Protein AF-A0A418UT72-F1 (afdb_monomer_lite)

Foldseek 3Di:
DDALVVVLLLLVLLLVLLQVCLQVLLVQCVLQHDSCLSVLSNQLSVQLSVVSVPDDDQWLLRSLQVSLVSSCVRRVDPLSPLQSQLSNQLSVLTPPPRDDDLQSSLVSNVSSLVSSCVPVVDDALQQALSLLSVQLSVLSCVLVVNDDDDDPPDDPDDDDDDDDDDDDDDDPPPDDDDDDDDDDDDDDDDDDPVVLVSVLVSLVSSLVSLVVSQVVSLQGFHPDDSSNVVRVSSRRGTRSSSVSSSSSSVSNSVSSVVVVVVVVPD

Radius of gyration: 20.06 Å; chains: 1; bounding box: 67×48×44 Å

pLDDT: mean 82.68, std 24.82, range [26.72, 98.88]

Sequence (266 aa):
MLTTDTLSEVLTSISAVMTSNRDYLVRLDQVGGDGDLGVSMDDGFAAVADYLGSREPKDLGQAFRQAARVLNEAAPSSLGTILSFGLMGMARSLRGVTEADLSRTTEALRAGTQTIMARAECAPGEKTLLDALLPAVQALEEAVGAVAPPRAAEDTEDTQRAGEPLLREEHPWALAETVPVEVGEGQPRTADPMTADLVTAALGRAARAAAAGSAATRQMRAVHGRAAYSADRSVGALDGGAEVGRLIFEGILAWRTARSGRTGQE

Secondary structure (DSSP, 8-state):
-B-HHHHHHHHHHHHHHHHHHHHHHHHHHTTTS-S-HHHHHHHHHHHHHHHHHT---SSHHHHHHHHHHHHHHH--SHHHHHHHHHHHHHHHHTTT-S-B-HHHHHHHHHHHHHHHHHHH---TTSSSTHHHHHHHHHHHHHHTT---PPPPP------------------TT-PPP---------------HHHHHHHHHHHHHHHHHHHHHHHHGGGSPP-SHHHHTTHHHHTTS--HHHHHHHHHHHHHHHHHHHHHHHTT--

Structure (mmCIF, N/CA/C/O backbone):
data_AF-A0A418UT72-F1
#
_entry.id   AF-A0A418UT72-F1
#
loop_
_atom_site.group_PDB
_atom_site.id
_atom_site.type_symbol
_atom_site.label_atom_id
_atom_site.label_alt_id
_atom_site.label_comp_id
_atom_site.label_asym_id
_atom_site.label_entity_id
_atom_site.label_seq_id
_atom_site.pdbx_PDB_ins_code
_atom_site.Cartn_x
_atom_site.Cartn_y
_atom_site.Cartn_z
_atom_site.occupancy
_atom_site.B_iso_or_equiv
_atom_site.auth_seq_id
_atom_site.auth_comp_id
_atom_site.auth_asym_id
_atom_site.auth_atom_id
_atom_site.pdbx_PDB_model_num
ATOM 1 N N . MET A 1 1 ? -13.879 5.884 10.609 1.00 90.12 1 MET A N 1
ATOM 2 C CA . MET A 1 1 ? -12.828 5.653 11.616 1.00 90.12 1 MET A CA 1
ATOM 3 C C . MET A 1 1 ? -12.087 4.384 11.258 1.00 90.12 1 MET A C 1
ATOM 5 O O . MET A 1 1 ? -12.733 3.447 10.800 1.00 90.12 1 MET A O 1
ATOM 9 N N . LEU A 1 2 ? -10.770 4.390 11.427 1.00 96.62 2 LEU A N 1
ATOM 10 C CA . LEU A 1 2 ? -9.906 3.220 11.381 1.00 96.62 2 LEU A CA 1
ATOM 11 C C . LEU A 1 2 ? -9.732 2.681 12.807 1.00 96.62 2 LEU A C 1
ATOM 13 O O . LEU A 1 2 ? -9.436 3.436 13.727 1.00 96.62 2 LEU A O 1
ATOM 17 N N . THR A 1 3 ? -9.908 1.378 12.955 1.00 97.81 3 THR A N 1
ATOM 18 C CA . THR A 1 3 ? -9.797 0.548 14.163 1.00 97.81 3 THR A CA 1
ATOM 19 C C . THR A 1 3 ? -9.089 -0.751 13.770 1.00 97.81 3 THR A C 1
ATOM 21 O O . THR A 1 3 ? -8.862 -0.986 12.582 1.00 97.81 3 THR A O 1
ATOM 24 N N . THR A 1 4 ? -8.744 -1.620 14.719 1.00 97.25 4 THR A N 1
ATOM 25 C CA . THR A 1 4 ? -8.166 -2.941 14.399 1.00 97.25 4 THR A CA 1
ATOM 26 C C . THR A 1 4 ? -9.099 -3.789 13.534 1.00 97.25 4 THR A C 1
ATOM 28 O O . THR A 1 4 ? -8.644 -4.409 12.575 1.00 97.25 4 THR A O 1
ATOM 31 N N . ASP A 1 5 ? -10.402 -3.736 13.805 1.00 96.00 5 ASP A N 1
ATOM 32 C CA . ASP A 1 5 ? -11.409 -4.512 13.077 1.00 96.00 5 ASP A CA 1
ATOM 33 C C . ASP A 1 5 ? -11.568 -3.991 11.650 1.00 96.00 5 ASP A C 1
ATOM 35 O O . ASP A 1 5 ? -11.462 -4.738 10.681 1.00 96.00 5 ASP A O 1
ATOM 39 N N . THR A 1 6 ? -11.736 -2.675 11.499 1.00 96.75 6 THR A N 1
ATOM 40 C CA . THR A 1 6 ? -11.842 -2.065 10.166 1.00 96.75 6 THR A CA 1
ATOM 41 C C . THR A 1 6 ? -10.537 -2.175 9.379 1.00 96.75 6 THR A C 1
ATOM 43 O O . THR A 1 6 ? -10.590 -2.308 8.162 1.00 96.75 6 THR A O 1
ATOM 46 N N . LEU A 1 7 ? -9.370 -2.193 10.035 1.00 97.94 7 LEU A N 1
ATOM 47 C CA . LEU A 1 7 ? -8.092 -2.492 9.385 1.00 97.94 7 LEU A CA 1
ATOM 48 C C . LEU A 1 7 ? -8.059 -3.929 8.844 1.00 97.94 7 LEU A C 1
ATOM 50 O O . LEU A 1 7 ? -7.622 -4.137 7.714 1.00 97.94 7 LEU A O 1
ATOM 54 N N . SER A 1 8 ? -8.543 -4.901 9.621 1.00 97.62 8 SER A N 1
ATOM 55 C CA . SER A 1 8 ? -8.676 -6.296 9.183 1.00 97.62 8 SER A CA 1
ATOM 56 C C . SER A 1 8 ? -9.609 -6.417 7.968 1.00 97.62 8 SER A C 1
ATOM 58 O O . SER A 1 8 ? -9.251 -7.024 6.955 1.00 97.62 8 SER A O 1
ATOM 60 N N . GLU A 1 9 ? -10.758 -5.731 7.995 1.00 97.75 9 GLU A N 1
ATOM 61 C CA . GLU A 1 9 ? -11.679 -5.667 6.852 1.00 97.75 9 GLU A CA 1
ATOM 62 C C . GLU A 1 9 ? -11.041 -5.010 5.610 1.00 97.75 9 GLU A C 1
ATOM 64 O O . GLU A 1 9 ? -11.218 -5.494 4.489 1.00 97.75 9 GLU A O 1
ATOM 69 N N . VAL A 1 10 ? -10.288 -3.917 5.787 1.00 98.25 10 VAL A N 1
ATOM 70 C CA . VAL A 1 10 ? -9.574 -3.232 4.695 1.00 98.25 10 VAL A CA 1
ATOM 71 C C . VAL A 1 10 ? -8.533 -4.154 4.066 1.00 98.25 10 VAL A C 1
ATOM 73 O O . VAL A 1 10 ? -8.476 -4.260 2.843 1.00 98.25 10 VAL A O 1
ATOM 76 N N . LEU A 1 11 ? -7.728 -4.845 4.876 1.00 98.25 11 LEU A N 1
ATOM 77 C CA . LEU A 1 11 ? -6.691 -5.755 4.382 1.00 98.25 11 LEU A CA 1
ATOM 78 C C . LEU A 1 11 ? -7.287 -6.982 3.690 1.00 98.25 11 LEU A C 1
ATOM 80 O O . LEU A 1 11 ? -6.750 -7.416 2.675 1.00 98.25 11 LEU A O 1
ATOM 84 N N . THR A 1 12 ? -8.442 -7.460 4.155 1.00 98.56 12 THR A N 1
ATOM 85 C CA . THR A 1 12 ? -9.226 -8.491 3.458 1.00 98.56 12 THR A CA 1
ATOM 86 C C . THR A 1 12 ? -9.671 -8.011 2.073 1.00 98.56 12 THR A C 1
ATOM 88 O O . THR A 1 12 ? -9.549 -8.736 1.088 1.00 98.56 12 THR A O 1
ATOM 91 N N . SER A 1 13 ? -10.140 -6.765 1.964 1.00 98.69 13 SER A N 1
ATOM 92 C CA . SER A 1 13 ? -10.527 -6.172 0.677 1.00 98.69 13 SER A CA 1
ATOM 93 C C . SER A 1 13 ? -9.334 -5.998 -0.269 1.00 98.69 13 SER A C 1
ATOM 95 O O . SER A 1 13 ? -9.431 -6.317 -1.452 1.00 98.69 13 SER A O 1
ATOM 97 N N . ILE A 1 14 ? -8.185 -5.543 0.244 1.00 98.75 14 ILE A N 1
ATOM 98 C CA . ILE A 1 14 ? -6.949 -5.445 -0.547 1.00 98.75 14 ILE A CA 1
ATOM 99 C C . ILE A 1 14 ? -6.504 -6.833 -1.017 1.00 98.75 14 ILE A C 1
ATOM 101 O O . ILE A 1 14 ? -6.186 -6.988 -2.192 1.00 98.75 14 ILE A O 1
ATOM 105 N N . SER A 1 15 ? -6.533 -7.843 -0.142 1.00 98.75 15 SER A N 1
ATOM 106 C CA . SER A 1 15 ? -6.214 -9.228 -0.502 1.00 98.75 15 SER A CA 1
ATOM 107 C C . SER A 1 15 ? -7.095 -9.725 -1.650 1.00 98.75 15 SER A C 1
ATOM 109 O O . SER A 1 15 ? -6.558 -10.172 -2.657 1.00 98.75 15 SER A O 1
ATOM 111 N N . ALA A 1 16 ? -8.415 -9.525 -1.587 1.00 98.75 16 ALA A N 1
ATOM 112 C CA . ALA A 1 16 ? -9.322 -9.920 -2.668 1.00 98.75 16 ALA A CA 1
ATOM 113 C C . ALA A 1 16 ? -9.007 -9.228 -4.012 1.00 98.75 16 ALA A C 1
ATOM 115 O O . ALA A 1 16 ? -9.095 -9.850 -5.079 1.00 98.75 16 ALA A O 1
ATOM 116 N N . VAL A 1 17 ? -8.616 -7.948 -3.975 1.00 98.75 17 VAL A N 1
ATOM 117 C CA . VAL A 1 17 ? -8.166 -7.215 -5.168 1.00 98.75 17 VAL A CA 1
ATOM 118 C C . VAL A 1 17 ? -6.851 -7.789 -5.702 1.00 98.75 17 VAL A C 1
ATOM 120 O O . VAL A 1 17 ? -6.735 -7.973 -6.915 1.00 98.75 17 VAL A O 1
ATOM 123 N N . MET A 1 18 ? -5.890 -8.125 -4.837 1.00 98.50 18 MET A N 1
ATOM 124 C CA . MET A 1 18 ? -4.627 -8.753 -5.247 1.00 98.50 18 MET A CA 1
ATOM 125 C C . MET A 1 18 ? -4.862 -10.119 -5.889 1.00 98.50 18 MET A C 1
ATOM 127 O O . MET A 1 18 ? -4.379 -10.345 -6.996 1.00 98.50 18 MET A O 1
ATOM 131 N N . THR A 1 19 ? -5.688 -10.974 -5.281 1.00 98.62 19 THR A N 1
ATOM 132 C CA . THR A 1 19 ? -6.063 -12.282 -5.839 1.00 98.62 19 THR A CA 1
ATOM 133 C C . THR A 1 19 ? -6.682 -12.141 -7.226 1.00 98.62 19 THR A C 1
ATOM 135 O O . THR A 1 19 ? -6.278 -12.818 -8.171 1.00 98.62 19 THR A O 1
ATOM 138 N N . SER A 1 20 ? -7.614 -11.198 -7.391 1.00 98.56 20 SER A N 1
ATOM 139 C CA . SER A 1 20 ? -8.280 -10.950 -8.679 1.00 98.56 20 SER A CA 1
ATOM 140 C C . SER A 1 20 ? -7.323 -10.438 -9.764 1.00 98.56 20 SER A C 1
ATOM 142 O O . SER A 1 20 ? -7.590 -10.595 -10.954 1.00 98.56 20 SER A O 1
ATOM 144 N N . ASN A 1 21 ? -6.199 -9.837 -9.365 1.00 98.56 21 ASN A N 1
ATOM 145 C CA . ASN A 1 21 ? -5.186 -9.276 -10.256 1.00 98.56 21 ASN A CA 1
ATOM 146 C C . ASN A 1 21 ? -3.891 -10.107 -10.308 1.00 98.56 21 ASN A C 1
ATOM 148 O O . ASN A 1 21 ? -2.946 -9.695 -10.983 1.00 98.56 21 ASN A O 1
ATOM 152 N N . ARG A 1 22 ? -3.843 -11.284 -9.666 1.00 98.38 22 ARG A N 1
ATOM 153 C CA . ARG A 1 22 ? -2.653 -12.150 -9.577 1.00 98.38 22 ARG A CA 1
ATOM 154 C C . ARG A 1 22 ? -2.026 -12.388 -10.949 1.00 98.38 22 ARG A C 1
ATOM 156 O O . ARG A 1 22 ? -0.882 -12.010 -11.190 1.00 98.38 22 ARG A O 1
ATOM 163 N N . ASP A 1 23 ? -2.796 -12.933 -11.887 1.00 98.00 23 ASP A N 1
ATOM 164 C CA . ASP A 1 23 ? -2.292 -13.266 -13.224 1.00 98.00 23 ASP A CA 1
ATOM 165 C C . ASP A 1 23 ? -1.921 -12.025 -14.046 1.00 98.00 23 ASP A C 1
ATOM 167 O O . ASP A 1 23 ? -1.042 -12.077 -14.908 1.00 98.00 23 ASP A O 1
ATOM 171 N N . TYR A 1 24 ? -2.598 -10.900 -13.804 1.00 98.00 24 TYR A N 1
ATOM 172 C CA . TYR A 1 24 ? -2.256 -9.629 -14.435 1.00 98.00 24 TYR A CA 1
ATOM 173 C C . TYR A 1 24 ? -0.875 -9.148 -13.980 1.00 98.00 24 TYR A C 1
ATOM 175 O O . TYR A 1 24 ? -0.038 -8.835 -14.827 1.00 98.00 24 TYR A O 1
ATOM 183 N N . LEU A 1 25 ? -0.617 -9.158 -12.672 1.00 97.56 25 LEU A N 1
ATOM 184 C CA . LEU A 1 25 ? 0.660 -8.751 -12.093 1.00 97.56 25 LEU A CA 1
ATOM 185 C C . LEU A 1 25 ? 1.805 -9.690 -12.497 1.00 97.56 25 LEU A C 1
ATOM 187 O O . LEU A 1 25 ? 2.893 -9.210 -12.798 1.00 97.56 25 LEU A O 1
ATOM 191 N N . VAL A 1 26 ? 1.553 -11.003 -12.590 1.00 96.69 26 VAL A N 1
ATOM 192 C CA . VAL A 1 26 ? 2.518 -11.976 -13.141 1.00 96.69 26 VAL A CA 1
ATOM 193 C C . VAL A 1 26 ? 2.920 -11.592 -14.567 1.00 96.69 26 VAL A C 1
ATOM 195 O O . VAL A 1 26 ? 4.105 -11.470 -14.867 1.00 96.69 26 VAL A O 1
ATOM 198 N N . ARG A 1 27 ? 1.945 -11.355 -15.456 1.00 95.75 27 ARG A N 1
ATOM 199 C CA . ARG A 1 27 ? 2.228 -10.980 -16.854 1.00 95.75 27 ARG A CA 1
ATOM 200 C C . ARG A 1 27 ? 2.924 -9.630 -16.974 1.00 95.75 27 ARG A C 1
ATOM 202 O O . ARG A 1 27 ? 3.752 -9.455 -17.863 1.00 95.75 27 ARG A O 1
ATOM 209 N N . LEU A 1 28 ? 2.561 -8.674 -16.123 1.00 93.19 28 LEU A N 1
ATOM 210 C CA . LEU A 1 28 ? 3.191 -7.360 -16.104 1.00 93.19 28 LEU A CA 1
ATOM 211 C C . LEU A 1 28 ? 4.674 -7.475 -15.741 1.00 93.19 28 LEU A C 1
ATOM 213 O O . LEU A 1 28 ? 5.520 -6.911 -16.433 1.00 93.19 28 LEU A O 1
ATOM 217 N N . ASP A 1 29 ? 4.982 -8.238 -14.696 1.00 92.31 29 ASP A N 1
ATOM 218 C CA . ASP A 1 29 ? 6.349 -8.405 -14.218 1.00 92.31 29 ASP A CA 1
ATOM 219 C C . ASP A 1 29 ? 7.215 -9.221 -15.190 1.00 92.31 29 ASP A C 1
ATOM 221 O O . ASP A 1 29 ? 8.382 -8.906 -15.372 1.00 92.31 29 ASP A O 1
ATOM 225 N N . GLN A 1 30 ? 6.648 -10.162 -15.954 1.00 90.19 30 GLN A N 1
ATOM 226 C CA . GLN A 1 30 ? 7.380 -10.907 -16.997 1.00 90.19 30 GLN A CA 1
ATOM 227 C C . GLN A 1 30 ? 8.028 -10.032 -18.086 1.00 90.19 30 GLN A C 1
ATOM 229 O O . GLN A 1 30 ? 8.934 -10.492 -18.780 1.00 90.19 30 GLN A O 1
ATOM 234 N N . VAL A 1 31 ? 7.589 -8.780 -18.263 1.00 82.12 31 VAL A N 1
ATOM 235 C CA . VAL A 1 31 ? 8.182 -7.864 -19.251 1.00 82.12 31 VAL A CA 1
ATOM 236 C C . VAL A 1 31 ? 9.598 -7.423 -18.844 1.00 82.12 31 VAL A C 1
ATOM 238 O O . VAL A 1 31 ? 10.430 -7.174 -19.717 1.00 82.12 31 VAL A O 1
ATOM 241 N N . GLY A 1 32 ? 9.890 -7.332 -17.542 1.00 75.19 32 GLY A N 1
ATOM 242 C CA . GLY A 1 32 ? 11.166 -6.805 -17.025 1.00 75.19 32 GLY A CA 1
ATOM 243 C C . GLY A 1 32 ? 11.709 -7.479 -15.758 1.00 75.19 32 GLY A C 1
ATOM 244 O O . GLY A 1 32 ? 12.745 -7.056 -15.243 1.00 75.19 32 GLY A O 1
ATOM 245 N N . GLY A 1 33 ? 11.028 -8.508 -15.266 1.00 84.06 33 GLY A N 1
ATOM 246 C CA . GLY A 1 33 ? 11.277 -9.249 -14.034 1.00 84.06 33 GLY A CA 1
ATOM 247 C C . GLY A 1 33 ? 11.170 -10.760 -14.259 1.00 84.06 33 GLY A C 1
ATOM 248 O O . GLY A 1 33 ? 11.332 -11.247 -15.378 1.00 84.06 33 GLY A O 1
ATOM 249 N N . ASP A 1 34 ? 10.960 -11.520 -13.187 1.00 88.69 34 ASP A N 1
ATOM 250 C CA . ASP A 1 34 ? 10.853 -12.987 -13.220 1.00 88.69 34 ASP A CA 1
ATOM 251 C C . ASP A 1 34 ? 9.408 -13.501 -13.185 1.00 88.69 34 ASP A C 1
ATOM 253 O O . ASP A 1 34 ? 9.183 -14.707 -13.297 1.00 88.69 34 ASP A O 1
ATOM 257 N N . GLY A 1 35 ? 8.424 -12.600 -13.123 1.00 92.19 35 GLY A N 1
ATOM 258 C CA . GLY A 1 35 ? 7.010 -12.947 -13.172 1.00 92.19 35 GLY A CA 1
ATOM 259 C C . GLY A 1 35 ? 6.458 -13.429 -11.834 1.00 92.19 35 GLY A C 1
ATOM 260 O O . GLY A 1 35 ? 5.393 -14.044 -11.819 1.00 92.19 35 GLY A O 1
ATOM 261 N N . ASP A 1 36 ? 7.153 -13.185 -10.721 1.00 95.44 36 ASP A N 1
ATOM 262 C CA . ASP A 1 36 ? 6.731 -13.639 -9.392 1.00 95.44 36 ASP A CA 1
ATOM 263 C C . ASP A 1 36 ? 5.830 -12.633 -8.656 1.00 95.44 36 ASP A C 1
ATOM 265 O O . ASP A 1 36 ? 5.202 -12.978 -7.650 1.00 95.44 36 ASP A O 1
ATOM 269 N N . LEU A 1 37 ? 5.717 -11.407 -9.179 1.00 95.88 37 LEU A N 1
ATOM 270 C CA . LEU A 1 37 ? 5.069 -10.284 -8.505 1.00 95.88 37 LEU A CA 1
ATOM 271 C C . LEU A 1 37 ? 3.643 -10.600 -8.046 1.00 95.88 37 LEU A C 1
ATOM 273 O O . LEU A 1 37 ? 3.293 -10.367 -6.890 1.00 95.88 37 LEU A O 1
ATOM 277 N N . GLY A 1 38 ? 2.811 -11.125 -8.949 1.00 97.38 38 GLY A N 1
ATOM 278 C CA . GLY A 1 38 ? 1.414 -11.417 -8.634 1.00 97.38 38 GLY A CA 1
ATOM 279 C C . GLY A 1 38 ? 1.256 -12.517 -7.591 1.00 97.38 38 GLY A C 1
ATOM 280 O O . GLY A 1 38 ? 0.394 -12.401 -6.729 1.00 97.38 38 GLY A O 1
ATOM 281 N N . VAL A 1 39 ? 2.117 -13.539 -7.627 1.00 97.94 39 VAL A N 1
ATOM 282 C CA . VAL A 1 39 ? 2.140 -14.613 -6.621 1.00 97.94 39 VAL A CA 1
ATOM 283 C C . VAL A 1 39 ? 2.551 -14.047 -5.266 1.00 97.94 39 VAL A C 1
ATOM 285 O O . VAL A 1 39 ? 1.835 -14.224 -4.288 1.00 97.94 39 VAL A O 1
ATOM 288 N N . SER A 1 40 ? 3.651 -13.290 -5.231 1.00 97.56 40 SER A N 1
ATOM 289 C CA . SER A 1 40 ? 4.170 -12.672 -4.010 1.00 97.56 40 SER A CA 1
ATOM 290 C C . SER A 1 40 ? 3.143 -11.759 -3.339 1.00 97.56 40 SER A C 1
ATOM 292 O O . SER A 1 40 ? 2.989 -11.790 -2.122 1.00 97.56 40 SER A O 1
ATOM 294 N N . MET A 1 41 ? 2.446 -10.919 -4.109 1.00 98.50 41 MET A N 1
ATOM 295 C CA . MET A 1 41 ? 1.463 -9.990 -3.546 1.00 98.50 41 MET A CA 1
ATOM 296 C C . MET A 1 41 ? 0.173 -10.689 -3.122 1.00 98.50 41 MET A C 1
ATOM 298 O O . MET A 1 41 ? -0.373 -10.341 -2.077 1.00 98.50 41 MET A O 1
ATOM 302 N N . ASP A 1 42 ? -0.296 -11.680 -3.880 1.00 98.62 42 ASP A N 1
ATOM 303 C CA . ASP A 1 42 ? -1.460 -12.477 -3.491 1.00 98.62 42 ASP A CA 1
ATOM 304 C C . ASP A 1 42 ? -1.199 -13.226 -2.174 1.00 98.62 42 ASP A C 1
ATOM 306 O O . ASP A 1 42 ? -1.903 -13.006 -1.187 1.00 98.62 42 ASP A O 1
ATOM 310 N N . ASP A 1 43 ? -0.110 -13.998 -2.112 1.00 98.69 43 ASP A N 1
ATOM 311 C CA . ASP A 1 43 ? 0.259 -14.790 -0.935 1.00 98.69 43 ASP A CA 1
ATOM 312 C C . ASP A 1 43 ? 0.530 -13.887 0.288 1.00 98.69 43 ASP A C 1
ATOM 314 O O . ASP A 1 43 ? 0.080 -14.167 1.403 1.00 98.69 43 ASP A O 1
ATOM 318 N N . GLY A 1 44 ? 1.216 -12.756 0.083 1.00 98.69 44 GLY A N 1
ATOM 319 C CA . GLY A 1 44 ? 1.527 -11.793 1.137 1.00 98.69 44 GLY A CA 1
ATOM 320 C C . GLY A 1 44 ? 0.295 -11.134 1.756 1.00 98.69 44 GLY A C 1
ATOM 321 O O . GLY A 1 44 ? 0.158 -11.098 2.982 1.00 98.69 44 GLY A O 1
ATOM 322 N N . PHE A 1 45 ? -0.608 -10.597 0.929 1.00 98.75 45 PHE A N 1
ATOM 323 C CA . PHE A 1 45 ? -1.816 -9.940 1.434 1.00 98.75 45 PHE A CA 1
ATOM 324 C C . PHE A 1 45 ? -2.831 -10.944 1.990 1.00 98.75 45 PHE A C 1
ATOM 326 O O . PHE A 1 45 ? -3.478 -10.623 2.989 1.00 98.75 45 PHE A O 1
ATOM 333 N N . ALA A 1 46 ? -2.926 -12.152 1.421 1.00 98.75 46 ALA A N 1
ATOM 334 C CA . ALA A 1 46 ? -3.731 -13.235 1.984 1.00 98.75 46 ALA A CA 1
ATOM 335 C C . ALA A 1 46 ? -3.255 -13.608 3.397 1.00 98.75 46 ALA A C 1
ATOM 337 O O . ALA A 1 46 ? -4.050 -13.615 4.336 1.00 98.75 46 ALA A O 1
ATOM 338 N N . ALA A 1 47 ? -1.945 -13.796 3.592 1.00 98.69 47 ALA A N 1
ATOM 339 C CA . ALA A 1 47 ? -1.387 -14.116 4.906 1.00 98.69 47 ALA A CA 1
ATOM 340 C C . ALA A 1 47 ? -1.658 -13.020 5.952 1.00 98.69 47 ALA A C 1
ATOM 342 O O . ALA A 1 47 ? -1.951 -13.317 7.113 1.00 98.69 47 ALA A O 1
ATOM 343 N N . VAL A 1 48 ? -1.576 -11.743 5.561 1.00 98.62 48 VAL A N 1
ATOM 344 C CA . VAL A 1 48 ? -1.892 -10.617 6.454 1.00 98.62 48 VAL A CA 1
ATOM 345 C C . VAL A 1 48 ? -3.379 -10.580 6.811 1.00 98.62 48 VAL A C 1
ATOM 347 O O . VAL A 1 48 ? -3.704 -10.372 7.984 1.00 98.62 48 VAL A O 1
ATOM 350 N N . ALA A 1 49 ? -4.265 -10.772 5.829 1.00 98.06 49 ALA A N 1
ATOM 351 C CA . ALA A 1 49 ? -5.708 -10.804 6.046 1.00 98.06 49 ALA A CA 1
ATOM 352 C C . ALA A 1 49 ? -6.096 -11.943 7.003 1.00 98.06 49 ALA A C 1
ATOM 354 O O . ALA A 1 49 ? -6.770 -11.694 8.002 1.00 98.06 49 ALA A O 1
ATOM 355 N N . ASP A 1 50 ? -5.572 -13.150 6.787 1.00 97.94 50 ASP A N 1
ATOM 356 C CA . ASP A 1 50 ? -5.796 -14.303 7.668 1.00 97.94 50 ASP A CA 1
ATOM 357 C C . ASP A 1 50 ? -5.262 -14.060 9.087 1.00 97.94 50 ASP A C 1
ATOM 359 O O . ASP A 1 50 ? -5.918 -14.371 10.091 1.00 97.94 50 ASP A O 1
ATOM 363 N N . TYR A 1 51 ? -4.064 -13.475 9.197 1.00 97.62 51 TYR A N 1
ATOM 364 C CA . TYR A 1 51 ? -3.458 -13.190 10.492 1.00 97.62 51 TYR A CA 1
ATOM 365 C C . TYR A 1 51 ? -4.287 -12.187 11.295 1.00 97.62 51 TYR A C 1
ATOM 367 O O . TYR A 1 51 ? -4.555 -12.425 12.469 1.00 97.62 51 TYR A O 1
ATOM 375 N N . LEU A 1 52 ? -4.703 -11.067 10.701 1.00 96.00 52 LEU A N 1
ATOM 376 C CA . LEU A 1 52 ? -5.488 -10.060 11.420 1.00 96.00 52 LEU A CA 1
ATOM 377 C C . LEU A 1 52 ? -6.966 -10.436 11.559 1.00 96.00 52 LEU A C 1
ATOM 379 O O . LEU A 1 52 ? -7.622 -9.939 12.468 1.00 96.00 52 LEU A O 1
ATOM 383 N N . GLY A 1 53 ? -7.488 -11.338 10.727 1.00 92.75 53 GLY A N 1
ATOM 384 C CA . GLY A 1 53 ? -8.824 -11.915 10.894 1.00 92.75 53 GLY A CA 1
ATOM 385 C C . GLY A 1 53 ? -8.933 -12.887 12.076 1.00 92.75 53 GLY A C 1
ATOM 386 O O . GLY A 1 53 ? -10.031 -13.154 12.556 1.00 92.75 53 GLY A O 1
ATOM 387 N N . SER A 1 54 ? -7.803 -13.404 12.570 1.00 91.31 54 SER A N 1
ATOM 388 C CA . SER A 1 54 ? -7.737 -14.405 13.650 1.00 91.31 54 SER A CA 1
ATOM 389 C C . SER A 1 54 ? -7.050 -13.906 14.927 1.00 91.31 54 SER A C 1
ATOM 391 O O . SER A 1 54 ? -6.747 -14.689 15.835 1.00 91.31 54 SER A O 1
ATOM 393 N N . ARG A 1 55 ? -6.763 -12.604 15.013 1.00 90.62 55 ARG A N 1
ATOM 394 C CA . ARG A 1 55 ? -6.025 -11.985 16.118 1.00 90.62 55 ARG A CA 1
ATOM 395 C C . ARG A 1 55 ? -6.696 -10.693 16.549 1.00 90.62 55 ARG A C 1
ATOM 397 O O . ARG A 1 55 ? -7.292 -9.994 15.746 1.00 90.62 55 ARG A O 1
ATOM 404 N N . GLU A 1 56 ? -6.472 -10.334 17.807 1.00 91.81 56 GLU A N 1
ATOM 405 C CA . GLU A 1 56 ? -6.935 -9.075 18.393 1.00 91.81 56 GLU A CA 1
ATOM 406 C C . GLU A 1 56 ? -5.719 -8.261 18.867 1.00 91.81 56 GLU A C 1
ATOM 408 O O . GLU A 1 56 ? -5.273 -8.390 20.014 1.00 91.81 56 GLU A O 1
ATOM 413 N N . PRO A 1 57 ? -5.084 -7.473 17.978 1.00 94.81 57 PRO A N 1
ATOM 414 C CA . PRO A 1 57 ? -4.058 -6.523 18.388 1.00 94.81 57 PRO A CA 1
ATOM 415 C C . PRO A 1 57 ? -4.647 -5.497 19.363 1.00 94.81 57 PRO A C 1
ATOM 417 O O . PRO A 1 57 ? -5.785 -5.070 19.212 1.00 94.81 57 PRO A O 1
ATOM 420 N N . LYS A 1 58 ? -3.861 -5.052 20.347 1.00 95.88 58 LYS A N 1
ATOM 421 C CA . LYS A 1 58 ? -4.323 -4.085 21.357 1.00 95.88 58 LYS A CA 1
ATOM 422 C C . LYS A 1 58 ? -4.527 -2.678 20.798 1.00 95.88 58 LYS A C 1
ATOM 424 O O . LYS A 1 58 ? -5.320 -1.913 21.332 1.00 95.88 58 LYS A O 1
ATOM 429 N N . ASP A 1 59 ? -3.748 -2.324 19.781 1.00 98.31 59 ASP A N 1
ATOM 430 C CA . ASP A 1 59 ? -3.759 -1.015 19.141 1.00 98.31 59 ASP A CA 1
ATOM 431 C C . ASP A 1 59 ? -3.345 -1.122 17.663 1.00 98.31 59 ASP A C 1
ATOM 433 O O . ASP A 1 59 ? -2.764 -2.125 17.228 1.00 98.31 59 ASP A O 1
ATOM 437 N N . LEU A 1 60 ? -3.629 -0.077 16.885 1.00 98.69 60 LEU A N 1
ATOM 438 C CA . LEU A 1 60 ? -3.294 0.025 15.463 1.00 98.69 60 LEU A CA 1
ATOM 439 C C . LEU A 1 60 ? -1.786 -0.096 15.218 1.00 98.69 60 LEU A C 1
ATOM 441 O O . LEU A 1 60 ? -1.362 -0.728 14.253 1.00 98.69 60 LEU A O 1
ATOM 445 N N . GLY A 1 61 ? -0.955 0.459 16.098 1.00 98.62 61 GLY A N 1
ATOM 446 C CA . GLY A 1 61 ? 0.495 0.332 16.010 1.00 98.62 61 GLY A CA 1
ATOM 447 C C . GLY A 1 61 ? 0.976 -1.114 16.150 1.00 98.62 61 GLY A C 1
ATOM 448 O O . GLY A 1 61 ? 1.923 -1.523 15.476 1.00 98.62 61 GLY A O 1
ATOM 449 N N . GLN A 1 62 ? 0.335 -1.918 17.000 1.00 98.62 62 GLN A N 1
ATOM 450 C CA . GLN A 1 62 ? 0.571 -3.358 17.070 1.00 98.62 62 GLN A CA 1
ATOM 451 C C . GLN A 1 62 ? 0.073 -4.065 15.806 1.00 98.62 62 GLN A C 1
ATOM 453 O O . GLN A 1 62 ? 0.824 -4.873 15.256 1.00 98.62 62 GLN A O 1
ATOM 458 N N . ALA A 1 63 ? -1.131 -3.739 15.332 1.00 98.62 63 ALA A N 1
ATOM 459 C CA . ALA A 1 63 ? -1.720 -4.350 14.144 1.00 98.62 63 ALA A CA 1
ATOM 460 C C . ALA A 1 63 ? -0.845 -4.138 12.896 1.00 98.62 63 ALA A C 1
ATOM 462 O O . ALA A 1 63 ? -0.444 -5.106 12.253 1.00 98.62 63 ALA A O 1
ATOM 463 N N . PHE A 1 64 ? -0.439 -2.895 12.609 1.00 98.81 64 PHE A N 1
ATOM 464 C CA . PHE A 1 64 ? 0.443 -2.579 11.481 1.00 98.81 64 PHE A CA 1
ATOM 465 C C . PHE A 1 64 ? 1.832 -3.214 11.616 1.00 98.81 64 PHE A C 1
ATOM 467 O O . PHE A 1 64 ? 2.395 -3.674 10.625 1.00 98.81 64 PHE A O 1
ATOM 474 N N . ARG A 1 65 ? 2.391 -3.297 12.833 1.00 98.81 65 ARG A N 1
ATOM 475 C CA . ARG A 1 65 ? 3.681 -3.972 13.061 1.00 98.81 65 ARG A CA 1
ATOM 476 C C . ARG A 1 65 ? 3.598 -5.462 12.744 1.00 98.81 65 ARG A C 1
ATOM 478 O O . ARG A 1 65 ? 4.530 -6.018 12.169 1.00 98.81 65 ARG A O 1
ATOM 485 N N . GLN A 1 66 ? 2.512 -6.110 13.155 1.00 98.56 66 GLN A N 1
ATOM 486 C CA . GLN A 1 66 ? 2.285 -7.525 12.879 1.00 98.56 66 GLN A CA 1
ATOM 487 C C . GLN A 1 66 ? 2.022 -7.758 11.390 1.00 98.56 66 GLN A C 1
ATOM 489 O O . GLN A 1 66 ? 2.657 -8.637 10.818 1.00 98.56 66 GLN A O 1
ATOM 494 N N . ALA A 1 67 ? 1.199 -6.921 10.752 1.00 98.69 67 ALA A N 1
ATOM 495 C CA . ALA A 1 67 ? 0.988 -6.949 9.307 1.00 98.69 67 ALA A CA 1
ATOM 496 C C . ALA A 1 67 ? 2.309 -6.811 8.537 1.00 98.69 67 ALA A C 1
ATOM 498 O O . ALA A 1 67 ? 2.580 -7.614 7.654 1.00 98.69 67 ALA A O 1
ATOM 499 N N . ALA A 1 68 ? 3.171 -5.859 8.916 1.00 98.69 68 ALA A N 1
ATOM 500 C CA . ALA A 1 68 ? 4.485 -5.674 8.299 1.00 98.69 68 ALA A CA 1
ATOM 501 C C . ALA A 1 68 ? 5.341 -6.944 8.366 1.00 98.69 68 ALA A C 1
ATOM 503 O O . ALA A 1 68 ? 5.937 -7.350 7.371 1.00 98.69 68 ALA A O 1
ATOM 504 N N . ARG A 1 69 ? 5.390 -7.578 9.544 1.00 98.62 69 ARG A N 1
ATOM 505 C CA . ARG A 1 69 ? 6.141 -8.816 9.754 1.00 98.62 69 ARG A CA 1
ATOM 506 C C . ARG A 1 69 ? 5.590 -9.952 8.892 1.00 98.62 69 ARG A C 1
ATOM 508 O O . ARG A 1 69 ? 6.362 -10.590 8.189 1.00 98.62 69 ARG A O 1
ATOM 515 N N . VAL A 1 70 ? 4.281 -10.187 8.957 1.00 98.62 70 VAL A N 1
ATOM 516 C CA . VAL A 1 70 ? 3.616 -11.282 8.236 1.00 98.62 70 VAL A CA 1
ATOM 517 C C . VAL A 1 70 ? 3.755 -11.100 6.729 1.00 98.62 70 VAL A C 1
ATOM 519 O O . VAL A 1 70 ? 4.128 -12.048 6.048 1.00 98.62 70 VAL A O 1
ATOM 522 N N . LEU A 1 71 ? 3.548 -9.881 6.221 1.00 98.62 71 LEU A N 1
ATOM 523 C CA . LEU A 1 71 ? 3.725 -9.569 4.804 1.00 98.62 71 LEU A CA 1
ATOM 524 C C . LEU A 1 71 ? 5.142 -9.904 4.337 1.00 98.62 71 LEU A C 1
ATOM 526 O O . LEU A 1 71 ? 5.315 -10.549 3.313 1.00 98.62 71 LEU A O 1
ATOM 530 N N . ASN A 1 72 ? 6.155 -9.483 5.097 1.00 98.00 72 ASN A N 1
ATOM 531 C CA . ASN A 1 72 ? 7.550 -9.711 4.735 1.00 98.0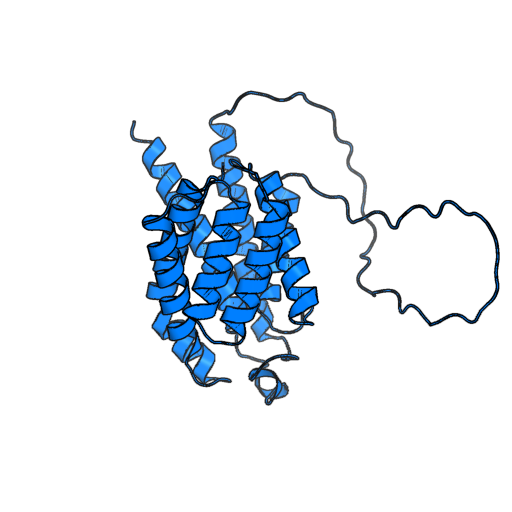0 72 ASN A CA 1
ATOM 532 C C . ASN A 1 72 ? 7.943 -11.198 4.781 1.00 98.00 72 ASN A C 1
ATOM 534 O O . ASN A 1 72 ? 8.760 -11.642 3.983 1.00 98.00 72 ASN A O 1
ATOM 538 N N . GLU A 1 73 ? 7.384 -11.959 5.727 1.00 98.31 73 GLU A N 1
ATOM 539 C CA . GLU A 1 73 ? 7.609 -13.405 5.840 1.00 98.31 73 GLU A CA 1
ATOM 540 C C . GLU A 1 73 ? 6.915 -14.182 4.706 1.00 98.31 73 GLU A C 1
ATOM 542 O O . GLU A 1 73 ? 7.507 -15.108 4.156 1.00 98.31 73 GLU A O 1
ATOM 547 N N . ALA A 1 74 ? 5.685 -13.803 4.344 1.00 98.25 74 ALA A N 1
ATOM 548 C CA . ALA A 1 74 ? 4.881 -14.490 3.331 1.00 98.25 74 ALA A CA 1
ATOM 549 C C . ALA A 1 74 ? 5.218 -14.077 1.888 1.00 98.25 74 ALA A C 1
ATOM 551 O O . ALA A 1 74 ? 5.085 -14.887 0.976 1.00 98.25 74 ALA A O 1
ATOM 552 N N . ALA A 1 75 ? 5.691 -12.847 1.679 1.00 97.00 75 ALA A N 1
ATOM 553 C CA . ALA A 1 75 ? 6.114 -12.322 0.384 1.00 97.00 75 ALA A CA 1
ATOM 554 C C . ALA A 1 75 ? 7.607 -11.948 0.413 1.00 97.00 75 ALA A C 1
ATOM 556 O O . ALA A 1 75 ? 7.931 -10.755 0.450 1.00 97.00 75 ALA A O 1
ATOM 557 N N . PRO A 1 76 ? 8.534 -12.929 0.389 1.00 92.44 76 PRO A N 1
ATOM 558 C CA . PRO A 1 76 ? 9.979 -12.699 0.459 1.00 92.44 76 PRO A CA 1
ATOM 559 C C . PRO A 1 76 ? 10.538 -12.130 -0.862 1.00 92.44 76 PRO A C 1
ATOM 561 O O . PRO A 1 76 ? 11.368 -12.738 -1.532 1.00 92.44 76 PRO A O 1
ATOM 564 N N . SER A 1 77 ? 10.076 -10.938 -1.233 1.00 93.94 77 SER A N 1
ATOM 565 C CA . SER A 1 77 ? 10.459 -10.180 -2.425 1.00 93.94 77 SER A CA 1
ATOM 566 C C . SER A 1 77 ? 10.927 -8.773 -2.039 1.00 93.94 77 SER A C 1
ATOM 568 O O . SER A 1 77 ? 10.662 -8.285 -0.932 1.00 93.94 77 SER A O 1
ATOM 570 N N . SER A 1 78 ? 11.597 -8.076 -2.965 1.00 93.81 78 SER A N 1
ATOM 571 C CA . SER A 1 78 ? 11.969 -6.668 -2.764 1.00 93.81 78 SER A CA 1
ATOM 572 C C . SER A 1 78 ? 10.740 -5.806 -2.468 1.00 93.81 78 SER A C 1
ATOM 574 O O . SER A 1 78 ? 10.768 -5.000 -1.543 1.00 93.81 78 SER A O 1
ATOM 576 N N . LEU A 1 79 ? 9.636 -6.011 -3.194 1.00 95.81 79 LEU A N 1
ATOM 577 C CA . LEU A 1 79 ? 8.415 -5.240 -2.979 1.00 95.81 79 LEU A CA 1
ATOM 578 C C . LEU A 1 79 ? 7.734 -5.582 -1.647 1.00 95.81 79 LEU A C 1
ATOM 580 O O . LEU A 1 79 ? 7.303 -4.668 -0.947 1.00 95.81 79 LEU A O 1
ATOM 584 N N . GLY A 1 80 ? 7.690 -6.861 -1.255 1.00 97.44 80 GLY A N 1
ATOM 585 C CA . GLY A 1 80 ? 7.186 -7.271 0.062 1.00 97.44 80 GLY A CA 1
ATOM 586 C C . GLY A 1 80 ? 7.977 -6.624 1.205 1.00 97.44 80 GLY A C 1
ATOM 587 O O . GLY A 1 80 ? 7.391 -6.074 2.141 1.00 97.44 80 GLY A O 1
ATOM 588 N N . THR A 1 81 ? 9.305 -6.564 1.062 1.00 97.75 81 THR A N 1
ATOM 589 C CA . THR A 1 81 ? 10.193 -5.861 2.001 1.00 97.75 81 THR A CA 1
ATOM 590 C C . THR A 1 81 ? 9.888 -4.363 2.054 1.00 97.75 81 THR A C 1
ATOM 592 O O . THR A 1 81 ? 9.718 -3.804 3.140 1.00 97.75 81 THR A O 1
ATOM 595 N N . ILE A 1 82 ? 9.751 -3.707 0.899 1.00 98.00 82 ILE A N 1
ATOM 596 C CA . ILE A 1 82 ? 9.443 -2.273 0.803 1.00 98.00 82 ILE A CA 1
ATOM 597 C C . ILE A 1 82 ? 8.086 -1.949 1.444 1.00 98.00 82 ILE A C 1
ATOM 599 O O . ILE A 1 82 ? 7.985 -1.023 2.251 1.00 98.00 82 ILE A O 1
ATOM 603 N N . LEU A 1 83 ? 7.046 -2.731 1.150 1.00 98.69 83 LEU A N 1
ATOM 604 C CA . LEU A 1 83 ? 5.731 -2.562 1.768 1.00 98.69 83 LEU A CA 1
ATOM 605 C C . LEU A 1 83 ? 5.801 -2.748 3.290 1.00 98.69 83 LEU A C 1
ATOM 607 O O . LEU A 1 83 ? 5.177 -1.984 4.030 1.00 98.69 83 LEU A O 1
ATOM 611 N N . SER A 1 84 ? 6.618 -3.689 3.780 1.00 98.62 84 SER A N 1
ATOM 612 C CA . SER A 1 84 ? 6.839 -3.867 5.219 1.00 98.62 84 SER A CA 1
ATOM 613 C C . SER A 1 84 ? 7.456 -2.627 5.882 1.00 98.62 84 SER A C 1
ATOM 615 O O . SER A 1 84 ? 7.081 -2.287 7.007 1.00 98.62 84 SER A O 1
ATOM 617 N N . PHE A 1 85 ? 8.337 -1.891 5.189 1.00 98.69 85 PHE A N 1
ATOM 618 C CA . PHE A 1 85 ? 8.871 -0.618 5.681 1.00 98.69 85 PHE A CA 1
ATOM 619 C C . PHE A 1 85 ? 7.770 0.432 5.820 1.00 98.69 85 PHE A C 1
ATOM 621 O O . PHE A 1 85 ? 7.687 1.088 6.861 1.00 98.69 85 PHE A O 1
ATOM 628 N N . GLY A 1 86 ? 6.891 0.541 4.821 1.00 98.75 86 GLY A N 1
ATOM 629 C CA . GLY A 1 86 ? 5.733 1.433 4.873 1.00 98.75 86 GLY A CA 1
ATOM 630 C C . GLY A 1 86 ? 4.817 1.121 6.055 1.00 98.75 86 GLY A C 1
ATOM 631 O O . GLY A 1 86 ? 4.539 1.994 6.880 1.00 98.75 86 GLY A O 1
ATOM 632 N N . LEU A 1 87 ? 4.437 -0.150 6.207 1.00 98.81 87 LEU A N 1
ATOM 633 C CA . LEU A 1 87 ? 3.616 -0.614 7.327 1.00 98.81 87 LEU A CA 1
ATOM 634 C C . LEU A 1 87 ? 4.303 -0.372 8.682 1.00 98.81 87 LEU A C 1
ATOM 636 O O . LEU A 1 87 ? 3.647 0.007 9.650 1.00 98.81 87 LEU A O 1
ATOM 640 N N . MET A 1 88 ? 5.630 -0.511 8.768 1.00 98.75 88 MET A N 1
ATOM 641 C CA . MET A 1 88 ? 6.385 -0.213 9.989 1.00 98.75 88 MET A CA 1
ATOM 642 C C . MET A 1 88 ? 6.418 1.289 10.321 1.00 98.75 88 MET A C 1
ATOM 644 O O . MET A 1 88 ? 6.402 1.659 11.501 1.00 98.75 88 MET A O 1
ATOM 648 N N . GLY A 1 89 ? 6.450 2.155 9.305 1.00 98.75 89 GLY A N 1
ATOM 649 C CA . GLY A 1 89 ? 6.301 3.604 9.461 1.00 98.75 89 GLY A CA 1
ATOM 650 C C . GLY A 1 89 ? 4.940 3.967 10.056 1.00 98.75 89 GLY A C 1
ATOM 651 O O . GLY A 1 89 ? 4.871 4.633 11.094 1.00 98.75 89 GLY A O 1
ATOM 652 N N . MET A 1 90 ? 3.866 3.413 9.482 1.00 98.81 90 MET A N 1
ATOM 653 C CA . MET A 1 90 ? 2.498 3.549 10.001 1.00 98.81 90 MET A CA 1
ATOM 654 C C . MET A 1 90 ? 2.384 3.025 11.441 1.00 98.81 90 MET A C 1
ATOM 656 O O . MET A 1 90 ? 1.853 3.706 12.319 1.00 98.81 90 MET A O 1
ATOM 660 N N . ALA A 1 91 ? 2.957 1.849 11.717 1.00 98.75 91 ALA A N 1
ATOM 661 C CA . ALA A 1 91 ? 2.947 1.218 13.035 1.00 98.75 91 ALA A CA 1
ATOM 662 C C . ALA A 1 91 ? 3.587 2.081 14.131 1.00 98.75 91 ALA A C 1
ATOM 664 O O . ALA A 1 91 ? 3.198 2.015 15.300 1.00 98.75 91 ALA A O 1
ATOM 665 N N . ARG A 1 92 ? 4.615 2.862 13.779 1.00 98.69 92 ARG A N 1
ATOM 666 C CA . ARG A 1 92 ? 5.276 3.775 14.714 1.00 98.69 92 ARG A CA 1
ATOM 667 C C . ARG A 1 92 ? 4.411 4.998 14.997 1.00 98.69 92 ARG A C 1
ATOM 669 O O . ARG A 1 92 ? 4.287 5.355 16.164 1.00 98.69 92 ARG A O 1
ATOM 676 N N . SER A 1 93 ? 3.813 5.578 13.955 1.00 98.38 93 SER A N 1
ATOM 677 C CA . SER A 1 93 ? 2.918 6.739 14.057 1.00 98.38 93 SER A CA 1
ATOM 678 C C . SER A 1 93 ? 1.655 6.434 14.881 1.00 98.38 93 SER A C 1
ATOM 680 O O . SER A 1 93 ? 1.188 7.262 15.658 1.00 98.38 93 SER A O 1
ATOM 682 N N . LEU A 1 94 ? 1.148 5.200 14.794 1.00 98.56 94 LEU A N 1
ATOM 683 C CA . LEU A 1 94 ? -0.090 4.764 15.452 1.00 98.56 94 LEU A CA 1
ATOM 684 C C . LEU A 1 94 ? 0.126 3.951 16.744 1.00 98.56 94 LEU A C 1
ATOM 686 O O . LEU A 1 94 ? -0.767 3.227 17.185 1.00 98.56 94 LEU A O 1
ATOM 690 N N . ARG A 1 95 ? 1.300 4.038 17.379 1.00 98.25 95 ARG A N 1
ATOM 691 C CA . ARG A 1 95 ? 1.582 3.300 18.624 1.00 98.25 95 ARG A CA 1
ATOM 692 C C . ARG A 1 95 ? 0.604 3.693 19.739 1.00 98.25 95 ARG A C 1
ATOM 694 O O . ARG A 1 95 ? 0.529 4.862 20.100 1.00 98.25 95 ARG A O 1
ATOM 701 N N . GLY A 1 96 ? -0.072 2.704 20.328 1.00 97.94 96 GLY A N 1
ATOM 702 C CA . GLY A 1 96 ? -1.024 2.923 21.426 1.00 97.94 96 GLY A CA 1
ATOM 703 C C . GLY A 1 96 ? -2.345 3.562 20.988 1.00 97.94 96 GLY A C 1
ATOM 704 O O . GLY A 1 96 ? -3.131 3.980 21.832 1.00 97.94 96 GLY A O 1
ATOM 705 N N . VAL A 1 97 ? -2.589 3.662 19.679 1.00 98.38 97 VAL A N 1
ATOM 706 C CA . VAL A 1 97 ? -3.798 4.258 19.109 1.00 98.38 97 VAL A CA 1
ATOM 707 C C . VAL A 1 97 ? -4.824 3.175 18.826 1.00 98.38 97 VAL A C 1
ATOM 709 O O . VAL A 1 97 ? -4.574 2.299 18.005 1.00 98.38 97 VAL A O 1
ATOM 712 N N . THR A 1 98 ? -5.988 3.244 19.459 1.00 97.75 98 THR A N 1
ATOM 713 C CA . THR A 1 98 ? -7.087 2.298 19.213 1.00 97.75 98 THR A CA 1
ATOM 714 C C . THR A 1 98 ? -7.984 2.736 18.056 1.00 97.75 98 THR A C 1
ATOM 716 O O . THR A 1 98 ? -8.502 1.889 17.333 1.00 97.75 98 THR A O 1
ATOM 719 N N . GLU A 1 99 ? -8.113 4.049 17.839 1.00 97.62 99 GLU A N 1
ATOM 720 C CA . GLU A 1 99 ? -8.924 4.633 16.771 1.00 97.62 99 GLU A CA 1
ATOM 721 C C . GLU A 1 99 ? -8.211 5.811 16.091 1.00 97.62 99 GLU A C 1
ATOM 723 O O . GLU A 1 99 ? -7.591 6.656 16.745 1.00 97.62 99 GLU A O 1
ATOM 728 N N . ALA A 1 100 ? -8.320 5.883 14.766 1.00 96.94 100 ALA A N 1
ATOM 729 C CA . ALA A 1 100 ? -7.796 6.975 13.953 1.00 96.94 100 ALA A CA 1
ATOM 730 C C . ALA A 1 100 ? -8.870 7.485 12.982 1.00 96.94 100 ALA A C 1
ATOM 732 O O . ALA A 1 100 ? -9.541 6.708 12.300 1.00 96.94 100 ALA A O 1
ATOM 733 N N . ASP A 1 101 ? -9.053 8.800 12.911 1.00 95.62 101 ASP A N 1
ATOM 734 C CA . ASP A 1 101 ? -9.872 9.421 11.871 1.00 95.62 101 ASP A CA 1
ATOM 735 C C . ASP A 1 101 ? -9.107 9.490 10.537 1.00 95.62 101 ASP A C 1
ATOM 737 O O . ASP A 1 101 ? -8.005 8.947 10.398 1.00 95.62 101 ASP A O 1
ATOM 741 N N . LEU A 1 102 ? -9.703 10.121 9.521 1.00 94.94 102 LEU A N 1
ATOM 742 C CA . LEU A 1 102 ? -9.060 10.244 8.215 1.00 94.94 102 LEU A CA 1
ATOM 743 C C . LEU A 1 102 ? -7.778 11.090 8.281 1.00 94.94 102 LEU A C 1
ATOM 745 O O . LEU A 1 102 ? -6.813 10.736 7.608 1.00 94.94 102 LEU A O 1
ATOM 749 N N . SER A 1 103 ? -7.731 12.143 9.107 1.00 95.75 103 SER A N 1
ATOM 750 C CA . SER A 1 103 ? -6.535 12.985 9.265 1.00 95.75 103 SER A CA 1
ATOM 751 C C . SER A 1 103 ? -5.378 12.168 9.827 1.00 95.75 103 SER A C 1
ATOM 753 O O . SER A 1 103 ? -4.328 12.043 9.199 1.00 95.75 103 SER A O 1
ATOM 755 N N . ARG A 1 104 ? -5.607 11.484 10.950 1.00 97.62 104 ARG A N 1
ATOM 756 C CA . ARG A 1 104 ? -4.595 10.655 11.605 1.00 97.62 104 ARG A CA 1
ATOM 757 C C . ARG A 1 104 ? -4.179 9.450 10.760 1.00 97.62 104 ARG A C 1
ATOM 759 O O . ARG A 1 104 ? -3.018 9.046 10.770 1.00 97.62 104 ARG A O 1
ATOM 766 N N . THR A 1 105 ? -5.112 8.872 10.005 1.00 98.25 105 THR A N 1
ATOM 767 C CA . THR A 1 105 ? -4.796 7.803 9.042 1.00 98.25 105 THR A CA 1
ATOM 768 C C . THR A 1 105 ? -3.911 8.330 7.909 1.00 98.25 105 THR A C 1
ATOM 770 O O . THR A 1 105 ? -2.969 7.653 7.502 1.00 98.25 105 THR A O 1
ATOM 773 N N . THR A 1 106 ? -4.166 9.551 7.437 1.00 98.44 106 THR A N 1
ATOM 774 C CA . THR A 1 106 ? -3.365 10.218 6.400 1.00 98.44 106 THR A CA 1
ATOM 775 C C . THR A 1 106 ? -1.950 10.521 6.897 1.00 98.44 106 THR A C 1
ATOM 777 O O . THR A 1 106 ? -0.981 10.198 6.215 1.00 98.44 106 THR A O 1
ATOM 780 N N . GLU A 1 107 ? -1.803 11.023 8.125 1.00 98.19 107 GLU A N 1
ATOM 781 C CA . GLU A 1 107 ? -0.496 11.208 8.774 1.00 98.19 107 GLU A CA 1
ATOM 782 C C . GLU A 1 107 ? 0.282 9.891 8.900 1.00 98.19 107 GLU A C 1
ATOM 784 O O . GLU A 1 107 ? 1.491 9.845 8.662 1.00 98.19 107 GLU A O 1
ATOM 789 N N . ALA A 1 108 ? -0.400 8.794 9.243 1.00 98.75 108 ALA A N 1
ATOM 790 C CA . ALA A 1 108 ? 0.223 7.477 9.300 1.00 98.75 108 ALA A CA 1
ATOM 791 C C . ALA A 1 108 ? 0.698 7.012 7.915 1.00 98.75 108 ALA A C 1
ATOM 793 O O . ALA A 1 108 ? 1.829 6.536 7.799 1.00 98.75 108 ALA A O 1
ATOM 794 N N . LEU A 1 109 ? -0.117 7.183 6.869 1.00 98.69 109 LEU A N 1
ATOM 795 C CA . LEU A 1 109 ? 0.271 6.875 5.489 1.00 98.69 109 LEU A CA 1
ATOM 796 C C . LEU A 1 109 ? 1.486 7.704 5.045 1.00 98.69 109 LEU A C 1
ATOM 798 O O . LEU A 1 109 ? 2.422 7.131 4.486 1.00 98.69 109 LEU A O 1
ATOM 802 N N . ARG A 1 110 ? 1.528 9.006 5.372 1.00 98.62 110 ARG A N 1
ATOM 803 C CA . ARG A 1 110 ? 2.697 9.873 5.139 1.00 98.62 110 ARG A CA 1
ATOM 804 C C . ARG A 1 110 ? 3.945 9.340 5.850 1.00 98.62 110 ARG A C 1
ATOM 806 O O . ARG A 1 110 ? 5.009 9.239 5.245 1.00 98.62 110 ARG A O 1
ATOM 813 N N . ALA A 1 111 ? 3.829 8.945 7.118 1.00 98.75 111 ALA A N 1
ATOM 814 C CA . ALA A 1 111 ? 4.943 8.341 7.854 1.00 98.75 111 ALA A CA 1
ATOM 815 C C . ALA A 1 111 ? 5.414 7.017 7.215 1.00 98.75 111 ALA A C 1
ATOM 817 O O . ALA A 1 111 ? 6.607 6.695 7.229 1.00 98.75 111 ALA A O 1
ATOM 818 N N . GLY A 1 112 ? 4.488 6.249 6.633 1.00 98.75 112 GLY A N 1
ATOM 819 C CA . GLY A 1 112 ? 4.784 5.046 5.860 1.00 98.75 112 GLY A CA 1
ATOM 820 C C . GLY A 1 112 ? 5.594 5.341 4.599 1.00 98.75 112 GLY A C 1
ATOM 821 O O . GLY A 1 112 ? 6.667 4.763 4.421 1.00 98.75 112 GLY A O 1
ATOM 822 N N . THR A 1 113 ? 5.143 6.271 3.753 1.00 98.56 113 THR A N 1
ATOM 823 C CA . THR A 1 113 ? 5.858 6.627 2.513 1.00 98.56 113 THR A CA 1
ATOM 824 C C . THR A 1 113 ? 7.233 7.233 2.794 1.00 98.56 113 THR A C 1
ATOM 826 O O . THR A 1 113 ? 8.204 6.853 2.143 1.00 98.56 113 THR A O 1
ATOM 829 N N . GLN A 1 114 ? 7.366 8.066 3.830 1.00 98.12 114 GLN A N 1
ATOM 830 C CA . GLN A 1 114 ? 8.667 8.570 4.294 1.00 98.12 114 GLN A CA 1
ATOM 831 C C . GLN A 1 114 ? 9.604 7.440 4.737 1.00 98.12 114 GLN A C 1
ATOM 833 O O . GLN A 1 114 ? 10.800 7.465 4.449 1.00 98.1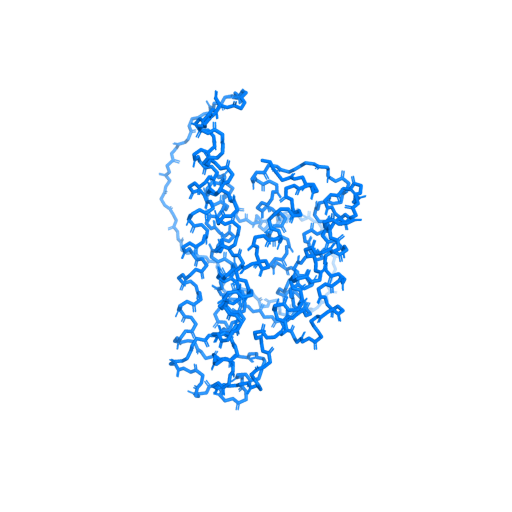2 114 GLN A O 1
ATOM 838 N N . THR A 1 115 ? 9.069 6.424 5.420 1.00 98.44 115 THR A N 1
ATOM 839 C CA . THR A 1 115 ? 9.865 5.263 5.835 1.00 98.44 115 THR A CA 1
ATOM 840 C C . THR A 1 115 ? 10.303 4.428 4.631 1.00 98.44 115 THR A C 1
ATOM 842 O O . THR A 1 115 ? 11.429 3.938 4.633 1.00 98.44 115 THR A O 1
ATOM 845 N N . ILE A 1 116 ? 9.463 4.296 3.598 1.00 98.19 116 ILE A N 1
ATOM 846 C CA . ILE A 1 116 ? 9.845 3.657 2.330 1.00 98.19 116 ILE A CA 1
ATOM 847 C C . ILE A 1 116 ? 11.008 4.413 1.694 1.00 98.19 116 ILE A C 1
ATOM 849 O O . ILE A 1 116 ? 12.051 3.807 1.481 1.00 98.19 116 ILE A O 1
ATOM 853 N N . MET A 1 117 ? 10.870 5.722 1.470 1.00 96.88 117 MET A N 1
ATOM 854 C CA . MET A 1 117 ? 11.926 6.542 0.861 1.00 96.88 117 MET A CA 1
ATOM 855 C C . MET A 1 117 ? 13.255 6.409 1.616 1.00 96.88 117 MET A C 1
ATOM 857 O O . MET A 1 117 ? 14.297 6.167 1.018 1.00 96.88 117 MET A O 1
ATOM 861 N N . ALA A 1 118 ? 13.211 6.478 2.951 1.00 96.12 118 ALA A N 1
ATOM 862 C CA . ALA A 1 118 ? 14.405 6.409 3.790 1.00 96.12 118 ALA A CA 1
ATOM 863 C C . ALA A 1 118 ? 15.063 5.018 3.856 1.00 96.12 118 ALA A C 1
ATOM 865 O O . ALA A 1 118 ? 16.231 4.922 4.220 1.00 96.12 118 ALA A O 1
ATOM 866 N N . ARG A 1 119 ? 14.321 3.931 3.603 1.00 96.81 119 ARG A N 1
ATOM 867 C CA . ARG A 1 119 ? 14.826 2.549 3.742 1.00 96.81 119 ARG A CA 1
ATOM 868 C C . ARG A 1 119 ? 15.081 1.848 2.417 1.00 96.81 119 ARG A C 1
ATOM 870 O O . ARG A 1 119 ? 15.911 0.948 2.379 1.00 96.81 119 ARG A O 1
ATOM 877 N N . ALA A 1 120 ? 14.337 2.215 1.383 1.00 93.12 120 ALA A N 1
ATOM 878 C CA . ALA A 1 120 ? 14.475 1.693 0.031 1.00 93.12 120 ALA A CA 1
ATOM 879 C C . ALA A 1 120 ? 15.318 2.612 -0.866 1.00 93.12 120 ALA A C 1
ATOM 881 O O . ALA A 1 120 ? 15.570 2.243 -2.006 1.00 93.12 120 ALA A O 1
ATOM 882 N N . GLU A 1 121 ? 15.732 3.779 -0.352 1.00 91.38 121 GLU A N 1
ATOM 883 C CA . GLU A 1 121 ? 16.576 4.760 -1.048 1.00 91.38 121 GLU A CA 1
ATOM 884 C C . GLU A 1 121 ? 15.996 5.184 -2.406 1.00 91.38 121 GLU A C 1
ATOM 886 O O . GLU A 1 121 ? 16.724 5.395 -3.372 1.00 91.38 121 GLU A O 1
ATOM 891 N N . CYS A 1 122 ? 14.667 5.306 -2.474 1.00 88.12 122 CYS A N 1
ATOM 892 C CA . CYS A 1 122 ? 13.948 5.706 -3.676 1.00 88.12 122 CYS A CA 1
ATOM 893 C C . CYS A 1 122 ? 13.164 7.010 -3.490 1.00 88.12 122 CYS A C 1
ATOM 895 O O . CYS A 1 122 ? 12.742 7.368 -2.386 1.00 88.12 122 CYS A O 1
ATOM 897 N N . ALA A 1 123 ? 12.960 7.713 -4.599 1.00 90.94 123 ALA A N 1
ATOM 898 C CA . ALA A 1 123 ? 12.301 9.003 -4.701 1.00 90.94 123 ALA A CA 1
ATOM 899 C C . ALA A 1 123 ? 11.150 8.975 -5.730 1.00 90.94 123 ALA A C 1
ATOM 901 O O . ALA A 1 123 ? 11.097 8.097 -6.597 1.00 90.94 123 ALA A O 1
ATOM 902 N N . PRO A 1 124 ? 10.195 9.923 -5.653 1.00 93.06 124 PRO A N 1
ATOM 903 C CA . PRO A 1 124 ? 9.208 10.111 -6.716 1.00 93.06 124 PRO A CA 1
ATOM 904 C C . PRO A 1 124 ? 9.873 10.360 -8.078 1.00 93.06 124 PRO A C 1
ATOM 906 O O . PRO A 1 124 ? 10.867 11.076 -8.178 1.00 93.06 124 PRO A O 1
ATOM 909 N N . GLY A 1 125 ? 9.291 9.791 -9.132 1.00 94.50 125 GLY A N 1
ATOM 910 C CA . GLY A 1 125 ? 9.786 9.851 -10.507 1.00 94.50 125 GLY A CA 1
ATOM 911 C C . GLY A 1 125 ? 10.757 8.729 -10.883 1.00 94.50 125 GLY A C 1
ATOM 912 O O . GLY A 1 125 ? 11.144 8.632 -12.047 1.00 94.50 125 GLY A O 1
ATOM 913 N N . GLU A 1 126 ? 11.136 7.862 -9.942 1.00 95.19 126 GLU A N 1
ATOM 914 C CA . GLU A 1 126 ? 12.129 6.802 -10.164 1.00 95.19 126 GLU A CA 1
ATOM 915 C C . GLU A 1 126 ? 11.537 5.460 -10.622 1.00 95.19 126 GLU A C 1
ATOM 917 O O . GLU A 1 126 ? 12.247 4.447 -10.651 1.00 95.19 126 GLU A O 1
ATOM 922 N N . LYS A 1 127 ? 10.256 5.457 -11.022 1.00 95.62 127 LYS A N 1
ATOM 923 C CA . LYS A 1 127 ? 9.511 4.295 -11.523 1.00 95.62 127 LYS A CA 1
ATOM 924 C C . LYS A 1 127 ? 9.404 3.194 -10.465 1.00 95.62 127 LYS A C 1
ATOM 926 O O . LYS A 1 127 ? 9.927 2.097 -10.632 1.00 95.62 127 LYS A O 1
ATOM 931 N N . THR A 1 128 ? 8.741 3.507 -9.358 1.00 96.06 128 THR A N 1
ATOM 932 C CA . THR A 1 128 ? 8.575 2.604 -8.214 1.00 96.06 128 THR A CA 1
ATOM 933 C C . THR A 1 128 ? 7.163 2.669 -7.629 1.00 96.06 128 THR A C 1
ATOM 935 O O . THR A 1 128 ? 6.342 3.508 -7.998 1.00 96.06 128 THR A O 1
ATOM 938 N N . LEU A 1 129 ? 6.906 1.840 -6.611 1.00 97.00 129 LEU A N 1
ATOM 939 C CA . LEU A 1 129 ? 5.714 1.900 -5.756 1.00 97.00 129 LEU A CA 1
ATOM 940 C C . LEU A 1 129 ? 5.352 3.329 -5.299 1.00 97.00 129 LEU A C 1
ATOM 942 O O . LEU A 1 129 ? 4.169 3.662 -5.195 1.00 97.00 129 LEU A O 1
ATOM 946 N N . LEU A 1 130 ? 6.348 4.180 -5.025 1.00 97.94 130 LEU A N 1
ATOM 947 C CA . LEU A 1 130 ? 6.119 5.545 -4.544 1.00 97.94 130 LEU A CA 1
ATOM 948 C C . LEU A 1 130 ? 5.368 6.420 -5.546 1.00 97.94 130 LEU A C 1
ATOM 950 O O . LEU A 1 130 ? 4.626 7.304 -5.117 1.00 97.94 130 LEU A O 1
ATOM 954 N N . ASP A 1 131 ? 5.502 6.148 -6.844 1.00 98.38 131 ASP A N 1
ATOM 955 C CA . ASP A 1 131 ? 4.827 6.917 -7.889 1.00 98.38 131 ASP A CA 1
ATOM 956 C C . ASP A 1 131 ? 3.308 6.748 -7.838 1.00 98.38 131 ASP A C 1
ATOM 958 O O . ASP A 1 131 ? 2.585 7.633 -8.276 1.00 98.38 131 ASP A O 1
ATOM 962 N N . ALA A 1 132 ? 2.807 5.664 -7.239 1.00 98.62 132 ALA A N 1
ATOM 963 C CA . ALA A 1 132 ? 1.389 5.507 -6.931 1.00 98.62 132 ALA A CA 1
ATOM 964 C C . ALA A 1 132 ? 1.038 5.999 -5.516 1.00 98.62 132 ALA A C 1
ATOM 966 O O . ALA A 1 132 ? 0.009 6.648 -5.323 1.00 98.62 132 ALA A O 1
ATOM 967 N N . LEU A 1 133 ? 1.873 5.708 -4.512 1.00 98.69 133 LEU A N 1
ATOM 968 C CA . LEU A 1 133 ? 1.538 6.020 -3.119 1.00 98.69 133 LEU A CA 1
ATOM 969 C C . LEU A 1 133 ? 1.567 7.521 -2.813 1.00 98.69 133 LEU A C 1
ATOM 971 O O . LEU A 1 133 ? 0.669 8.012 -2.132 1.00 98.69 133 LEU A O 1
ATOM 975 N N . LEU A 1 134 ? 2.574 8.257 -3.290 1.00 98.50 134 LEU A N 1
ATOM 976 C CA . LEU A 1 134 ? 2.743 9.670 -2.939 1.00 98.50 134 LEU A CA 1
ATOM 977 C C . LEU A 1 134 ? 1.598 10.552 -3.466 1.00 98.50 134 LEU A C 1
ATOM 979 O O . LEU A 1 134 ? 1.029 11.279 -2.650 1.00 98.50 134 LEU A O 1
ATOM 983 N N . PRO A 1 135 ? 1.164 10.453 -4.742 1.00 98.62 135 PRO A N 1
ATOM 984 C CA . PRO A 1 135 ? 0.010 11.220 -5.218 1.00 98.62 135 PRO A CA 1
ATOM 985 C C . PRO A 1 135 ? -1.280 10.886 -4.462 1.00 98.62 135 PRO A C 1
ATOM 987 O O . PRO A 1 135 ? -2.111 11.758 -4.214 1.00 98.62 135 PRO A O 1
ATOM 990 N N . ALA A 1 136 ? -1.458 9.622 -4.074 1.00 98.69 136 ALA A N 1
ATOM 991 C CA . ALA A 1 136 ? -2.627 9.188 -3.323 1.00 98.69 136 ALA A CA 1
ATOM 992 C C . ALA A 1 136 ? -2.656 9.775 -1.907 1.00 98.69 136 ALA A C 1
ATOM 994 O O . ALA A 1 136 ? -3.695 10.260 -1.461 1.00 98.69 136 ALA A O 1
ATOM 995 N N . VAL A 1 137 ? -1.510 9.769 -1.223 1.00 98.56 137 VAL A N 1
ATOM 996 C CA . VAL A 1 137 ? -1.349 10.377 0.102 1.00 98.56 137 VAL A CA 1
ATOM 997 C C . VAL A 1 137 ? -1.529 11.894 0.029 1.00 98.56 137 VAL A C 1
ATOM 999 O O . VAL A 1 137 ? -2.287 12.438 0.825 1.00 98.56 137 VAL A O 1
ATOM 1002 N N . GLN A 1 138 ? -0.961 12.562 -0.977 1.00 98.06 138 GLN A N 1
ATOM 1003 C CA . GLN A 1 138 ? -1.177 13.993 -1.206 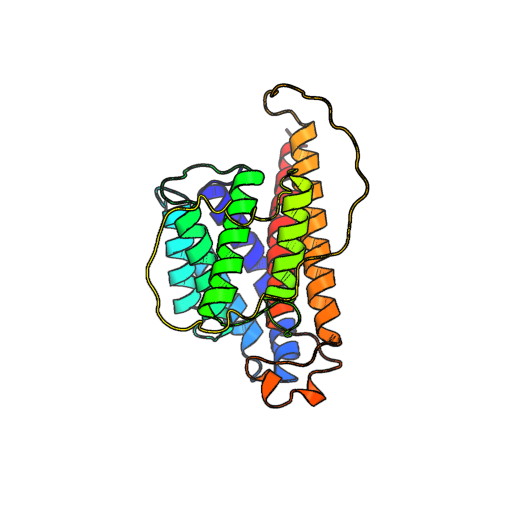1.00 98.06 138 GLN A CA 1
ATOM 1004 C C . GLN A 1 138 ? -2.667 14.329 -1.395 1.00 98.06 138 GLN A C 1
ATOM 1006 O O . GLN A 1 138 ? -3.185 15.252 -0.771 1.00 98.06 138 GLN A O 1
ATOM 1011 N N . ALA A 1 139 ? -3.397 13.545 -2.192 1.00 97.88 139 ALA A N 1
ATOM 1012 C CA . ALA A 1 139 ? -4.829 13.761 -2.399 1.00 97.88 139 ALA A CA 1
ATOM 1013 C C . ALA A 1 139 ? -5.662 13.585 -1.111 1.00 97.88 139 ALA A C 1
ATOM 1015 O O . ALA A 1 139 ? -6.727 14.195 -0.973 1.00 97.88 139 ALA A O 1
ATOM 1016 N N . LEU A 1 140 ? -5.206 12.749 -0.170 1.00 97.50 140 LEU A N 1
ATOM 1017 C CA . LEU A 1 140 ? -5.820 12.634 1.155 1.00 97.50 140 LEU A CA 1
ATOM 1018 C C . LEU A 1 140 ? -5.502 13.843 2.035 1.00 97.50 140 LEU A C 1
ATOM 1020 O O . LEU A 1 140 ? -6.399 14.339 2.708 1.00 97.50 140 LEU A O 1
ATOM 1024 N N . GLU A 1 141 ? -4.267 14.338 1.997 1.00 96.38 141 GLU A N 1
ATOM 1025 C CA . GLU A 1 141 ? -3.820 15.521 2.746 1.00 96.38 141 GLU A CA 1
ATOM 1026 C C . GLU A 1 141 ? -4.619 16.763 2.351 1.00 96.38 141 GLU A C 1
ATOM 1028 O O . GLU A 1 141 ? -5.178 17.450 3.209 1.00 96.38 141 GLU A O 1
ATOM 1033 N N . GLU A 1 142 ? -4.783 16.975 1.045 1.00 94.50 142 GLU A N 1
ATOM 1034 C CA . GLU A 1 142 ? -5.645 18.018 0.488 1.00 94.50 142 GLU A CA 1
ATOM 1035 C C . GLU A 1 142 ? -7.103 17.848 0.943 1.00 94.50 142 GLU A C 1
ATOM 1037 O O . GLU A 1 142 ? -7.779 18.820 1.278 1.00 94.50 142 GLU A O 1
ATOM 1042 N N . ALA A 1 143 ? -7.601 16.607 0.999 1.00 92.50 143 ALA A N 1
ATOM 1043 C CA . ALA A 1 143 ? -8.975 16.323 1.400 1.00 92.50 143 ALA A CA 1
ATOM 1044 C C . ALA A 1 143 ? -9.256 16.583 2.887 1.00 92.50 143 ALA A C 1
ATOM 1046 O O . ALA A 1 143 ? -10.388 16.935 3.218 1.00 92.50 143 ALA A O 1
ATOM 1047 N N . VAL A 1 144 ? -8.271 16.394 3.770 1.00 91.00 144 VAL A N 1
ATOM 1048 C CA . VAL A 1 144 ? -8.412 16.643 5.217 1.00 91.00 144 VAL A CA 1
ATOM 1049 C C . VAL A 1 144 ? -8.037 18.074 5.617 1.00 91.00 144 VAL A C 1
ATOM 1051 O O . VAL A 1 144 ? -8.072 18.400 6.799 1.00 91.00 144 VAL A O 1
ATOM 1054 N N . GLY A 1 145 ? -7.697 18.938 4.653 1.00 80.88 145 GLY A N 1
ATOM 1055 C CA . GLY A 1 145 ? -7.269 20.316 4.916 1.00 80.88 145 GLY A CA 1
ATOM 1056 C C . GLY A 1 145 ? -5.862 20.421 5.511 1.00 80.88 145 GLY A C 1
ATOM 1057 O O . GLY A 1 145 ? -5.479 21.480 6.005 1.00 80.88 145 GLY A O 1
ATOM 1058 N N . ALA A 1 146 ? -5.076 19.343 5.466 1.00 56.62 146 ALA A N 1
ATOM 1059 C CA . ALA A 1 146 ? -3.700 19.334 5.933 1.00 56.62 146 ALA A CA 1
ATOM 1060 C C . ALA A 1 146 ? -2.773 19.813 4.811 1.00 56.62 146 ALA A C 1
ATOM 1062 O O . ALA A 1 146 ? -2.157 19.010 4.114 1.00 56.62 146 ALA A O 1
ATOM 1063 N N . VAL A 1 147 ? -2.630 21.131 4.659 1.00 36.66 147 VAL A N 1
ATOM 1064 C CA . VAL A 1 147 ? -1.468 21.701 3.968 1.00 36.66 147 VAL A CA 1
ATOM 1065 C C . VAL A 1 147 ? -0.765 22.689 4.890 1.00 36.66 147 VAL A C 1
ATOM 1067 O O . VAL A 1 147 ? -1.139 23.850 5.000 1.00 36.66 147 VAL A O 1
ATOM 1070 N N . ALA A 1 148 ? 0.322 22.223 5.495 1.00 33.16 148 ALA A N 1
ATOM 1071 C CA . ALA A 1 148 ? 1.552 22.996 5.512 1.00 33.16 148 ALA A CA 1
ATOM 1072 C C . ALA A 1 148 ? 2.708 22.031 5.185 1.00 33.16 148 ALA A C 1
ATOM 1074 O O . ALA A 1 148 ? 2.796 20.974 5.820 1.00 33.16 148 ALA A O 1
ATOM 1075 N N . PRO A 1 149 ? 3.593 22.337 4.217 1.00 34.88 149 PRO A N 1
ATOM 1076 C CA . PRO A 1 149 ? 4.899 21.684 4.165 1.00 34.88 149 PRO A CA 1
ATOM 1077 C C . PRO A 1 149 ? 5.650 21.960 5.483 1.00 34.88 149 PRO A C 1
ATOM 1079 O O . PRO A 1 149 ? 5.332 22.942 6.165 1.00 34.88 149 PRO A O 1
ATOM 1082 N N . PRO A 1 150 ? 6.629 21.123 5.880 1.00 32.88 150 PRO A N 1
ATOM 1083 C CA . PRO A 1 150 ? 7.430 21.407 7.063 1.00 32.88 150 PRO A CA 1
ATOM 1084 C C . PRO A 1 150 ? 8.029 22.807 6.919 1.00 32.88 150 PRO A C 1
ATOM 1086 O O . PRO A 1 150 ? 8.759 23.076 5.965 1.00 32.88 150 PRO A O 1
ATOM 1089 N N . ARG A 1 151 ? 7.711 23.708 7.858 1.00 32.28 151 ARG A N 1
ATOM 1090 C CA . ARG A 1 151 ? 8.516 24.915 8.041 1.00 32.28 151 ARG A CA 1
ATOM 1091 C C . ARG A 1 151 ? 9.943 24.427 8.262 1.00 32.28 151 ARG A C 1
ATOM 1093 O O . ARG A 1 151 ? 10.173 23.623 9.168 1.00 32.28 151 ARG A O 1
ATOM 1100 N N . ALA A 1 152 ? 10.874 24.876 7.421 1.00 34.34 152 ALA A N 1
ATOM 1101 C CA . ALA A 1 152 ? 12.277 24.856 7.795 1.00 34.34 152 ALA A CA 1
ATOM 1102 C C . ALA A 1 152 ? 12.349 25.474 9.194 1.00 34.34 152 ALA A C 1
ATOM 1104 O O . ALA A 1 152 ? 11.720 26.508 9.435 1.00 34.34 152 ALA A O 1
ATOM 1105 N N . ALA A 1 153 ? 12.975 24.758 10.127 1.00 32.44 153 ALA A N 1
ATOM 1106 C CA . ALA A 1 153 ? 13.118 25.215 11.496 1.00 32.44 153 ALA A CA 1
ATOM 1107 C C . ALA A 1 153 ? 13.618 26.662 11.467 1.00 32.44 153 ALA A C 1
ATOM 1109 O O . ALA A 1 153 ? 14.609 26.955 10.804 1.00 32.44 153 ALA A O 1
ATOM 1110 N N . GLU A 1 154 ? 12.888 27.564 12.119 1.00 33.28 154 GLU A N 1
ATOM 1111 C CA . GLU A 1 154 ? 13.392 28.904 12.372 1.00 33.28 154 GLU A CA 1
ATOM 1112 C C . GLU A 1 154 ? 14.656 28.734 13.219 1.00 33.28 154 GLU A C 1
ATOM 1114 O O . GLU A 1 154 ? 14.601 28.248 14.352 1.00 33.28 154 GLU A O 1
ATOM 1119 N N . ASP A 1 155 ? 15.797 29.058 12.613 1.00 31.70 155 ASP A N 1
ATOM 1120 C CA . ASP A 1 155 ? 17.092 29.131 13.269 1.00 31.70 155 ASP A CA 1
ATOM 1121 C C . ASP A 1 155 ? 17.009 30.168 14.395 1.00 31.70 155 ASP A C 1
ATOM 1123 O O . ASP A 1 155 ? 17.068 31.377 14.172 1.00 31.70 155 ASP A O 1
ATOM 1127 N N . THR A 1 156 ? 16.882 29.701 15.634 1.00 32.88 156 THR A N 1
ATOM 1128 C CA . THR A 1 156 ? 17.318 30.488 16.786 1.00 32.88 156 THR A CA 1
ATOM 1129 C C . THR A 1 156 ? 18.835 30.378 16.866 1.00 32.88 156 THR A C 1
ATOM 1131 O O . THR A 1 156 ? 19.370 29.352 17.288 1.00 32.88 156 THR A O 1
ATOM 1134 N N . GLU A 1 157 ? 19.514 31.431 16.418 1.00 32.94 157 GLU A N 1
ATOM 1135 C CA . GLU A 1 157 ? 20.942 31.661 16.620 1.00 32.94 157 GLU A CA 1
ATOM 1136 C C . GLU A 1 157 ? 21.312 31.547 18.110 1.00 32.94 157 GLU A C 1
ATOM 1138 O O . GLU A 1 157 ? 20.725 32.249 18.931 1.00 32.94 157 GLU A O 1
ATOM 1143 N N . ASP A 1 158 ? 22.333 30.746 18.452 1.00 28.17 158 ASP A N 1
ATOM 1144 C CA . ASP A 1 158 ? 23.439 31.269 19.266 1.00 28.17 158 ASP A CA 1
ATOM 1145 C C . ASP A 1 158 ? 24.754 30.453 19.152 1.00 28.17 158 ASP A C 1
ATOM 1147 O O . ASP A 1 158 ? 24.815 29.248 19.390 1.00 28.17 158 ASP A O 1
ATOM 1151 N N . THR A 1 159 ? 25.799 31.201 18.785 1.00 32.12 159 THR A N 1
ATOM 1152 C CA . THR A 1 159 ? 27.242 31.110 19.097 1.00 32.12 159 THR A CA 1
ATOM 1153 C C . THR A 1 159 ? 28.121 29.863 18.815 1.00 32.12 159 THR A C 1
ATOM 1155 O O . THR A 1 159 ? 28.215 28.904 19.571 1.00 32.12 159 THR A O 1
ATOM 1158 N N . GLN A 1 160 ? 29.008 30.067 17.823 1.00 34.66 160 GLN A N 1
ATOM 1159 C CA . GLN A 1 160 ? 30.476 29.867 17.863 1.00 34.66 160 GLN A CA 1
ATOM 1160 C C . GLN A 1 160 ? 31.068 28.454 18.082 1.00 34.66 160 GLN A C 1
ATOM 1162 O O . GLN A 1 160 ? 31.357 28.056 19.208 1.00 34.66 160 GLN A O 1
ATOM 1167 N N . ARG A 1 161 ? 31.548 27.824 16.993 1.00 32.06 161 ARG A N 1
ATOM 1168 C CA . ARG A 1 161 ? 32.991 27.544 16.762 1.00 32.06 161 ARG A CA 1
ATOM 1169 C C . ARG A 1 161 ? 33.254 26.891 15.399 1.00 32.06 161 ARG A C 1
ATOM 1171 O O . ARG A 1 161 ? 32.460 26.112 14.896 1.00 32.06 161 ARG A O 1
ATOM 1178 N N . ALA A 1 162 ? 34.397 27.264 14.831 1.00 34.62 162 ALA A N 1
ATOM 1179 C CA . ALA A 1 162 ? 34.855 26.993 13.476 1.00 34.62 162 ALA A CA 1
ATOM 1180 C C . ALA A 1 162 ? 35.166 25.514 13.168 1.00 34.62 162 ALA A C 1
ATOM 1182 O O . ALA A 1 162 ? 35.752 24.814 13.993 1.00 34.62 162 ALA A O 1
ATOM 1183 N N . GLY A 1 163 ? 34.862 25.113 11.930 1.00 31.20 163 GLY A N 1
ATOM 1184 C CA . GLY A 1 163 ? 35.300 23.872 11.284 1.00 31.20 163 GLY A CA 1
ATOM 1185 C C . GLY A 1 163 ? 34.499 23.618 10.001 1.00 31.20 163 GLY A C 1
ATOM 1186 O O . GLY A 1 163 ? 33.341 23.249 10.097 1.00 31.20 163 GLY A O 1
ATOM 1187 N N . GLU A 1 164 ? 35.118 23.917 8.855 1.00 30.22 164 GLU A N 1
ATOM 1188 C CA . GLU A 1 164 ? 34.791 23.657 7.430 1.00 30.22 164 GLU A CA 1
ATOM 1189 C C . GLU A 1 164 ? 33.379 23.149 7.021 1.00 30.22 164 GLU A C 1
ATOM 1191 O O . GLU A 1 164 ? 32.901 22.137 7.534 1.00 30.22 164 GLU A O 1
ATOM 1196 N N . PRO A 1 165 ? 32.717 23.769 6.016 1.00 32.12 165 PRO A N 1
ATOM 1197 C CA . PRO A 1 165 ? 31.380 23.361 5.602 1.00 32.12 165 PRO A CA 1
ATOM 1198 C C . PRO A 1 165 ? 31.423 22.109 4.715 1.00 32.12 165 PRO A C 1
ATOM 1200 O O . PRO A 1 165 ? 31.958 22.123 3.607 1.00 32.12 165 PRO A O 1
ATOM 1203 N N . LEU A 1 166 ? 30.774 21.037 5.172 1.00 33.72 166 LEU A N 1
ATOM 1204 C CA . LEU A 1 166 ? 30.237 20.013 4.279 1.00 33.72 166 LEU A CA 1
ATOM 1205 C C . LEU A 1 166 ? 29.061 20.635 3.518 1.00 33.72 166 LEU A C 1
ATOM 1207 O O . LEU A 1 166 ? 28.092 21.087 4.129 1.00 33.72 166 LEU A O 1
ATOM 1211 N N . LEU A 1 167 ? 29.173 20.679 2.191 1.00 30.56 167 LEU A N 1
ATOM 1212 C CA . LEU A 1 167 ? 28.122 21.109 1.274 1.00 30.56 167 LEU A CA 1
ATOM 1213 C C . LEU A 1 167 ? 26.844 20.298 1.555 1.00 30.56 167 LEU A C 1
ATOM 1215 O O . LEU A 1 167 ? 26.773 19.113 1.237 1.00 30.56 167 LEU A O 1
ATOM 1219 N N . ARG A 1 168 ? 25.840 20.927 2.175 1.00 32.25 168 ARG A N 1
ATOM 1220 C CA . ARG A 1 168 ? 24.459 20.444 2.113 1.00 32.25 168 ARG A CA 1
ATOM 1221 C C . ARG A 1 168 ? 23.941 20.809 0.731 1.00 32.25 168 ARG A C 1
ATOM 1223 O O . ARG A 1 168 ? 23.724 21.983 0.450 1.00 32.25 168 ARG A O 1
ATOM 1230 N N . GLU A 1 169 ? 23.786 19.815 -0.133 1.00 32.78 169 GLU A N 1
ATOM 1231 C CA . GLU A 1 169 ? 22.995 19.986 -1.345 1.00 32.78 169 GLU A CA 1
ATOM 1232 C C . GLU A 1 169 ? 21.526 20.136 -0.932 1.00 32.78 169 GLU A C 1
ATOM 1234 O O . GLU A 1 169 ? 20.889 19.207 -0.437 1.00 32.78 169 GLU A O 1
ATOM 1239 N N . GLU A 1 170 ? 21.028 21.360 -1.064 1.00 34.59 170 GLU A N 1
ATOM 1240 C CA . GLU A 1 170 ? 19.621 21.730 -0.954 1.00 34.59 170 GLU A CA 1
ATOM 1241 C C .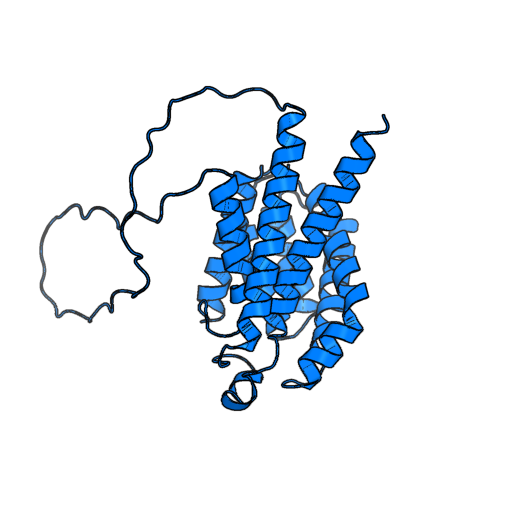 GLU A 1 170 ? 18.780 20.841 -1.889 1.00 34.59 170 GLU A C 1
ATOM 1243 O O . GLU A 1 170 ? 19.055 20.738 -3.086 1.00 34.59 170 GLU A O 1
ATOM 1248 N N . HIS A 1 171 ? 17.754 20.175 -1.351 1.00 33.50 171 HIS A N 1
ATOM 1249 C CA . HIS A 1 171 ? 16.900 19.282 -2.135 1.00 33.50 171 HIS A CA 1
ATOM 1250 C C . HIS A 1 171 ? 15.997 20.091 -3.099 1.00 33.50 171 HIS A C 1
ATOM 1252 O O . HIS A 1 171 ? 15.185 20.896 -2.642 1.00 33.50 171 HIS A O 1
ATOM 1258 N N . PRO A 1 172 ? 16.062 19.859 -4.425 1.00 32.09 172 PRO A N 1
ATOM 1259 C CA . PRO A 1 172 ? 15.538 20.770 -5.455 1.00 32.09 172 PRO A CA 1
ATOM 1260 C C . PRO A 1 172 ? 14.012 20.736 -5.695 1.00 32.09 172 PRO A C 1
ATOM 1262 O O . PRO A 1 172 ? 13.562 21.100 -6.778 1.00 32.09 172 PRO A O 1
ATOM 1265 N N . TRP A 1 173 ? 13.185 20.309 -4.733 1.00 33.31 173 TRP A N 1
ATOM 1266 C CA . TRP A 1 173 ? 11.730 20.158 -4.942 1.00 33.31 173 TRP A CA 1
ATOM 1267 C C . TRP A 1 173 ? 10.848 21.241 -4.291 1.00 33.31 173 TRP A C 1
ATOM 1269 O O . TRP A 1 173 ? 9.628 21.097 -4.273 1.00 33.31 173 TRP A O 1
ATOM 1279 N N . ALA A 1 174 ? 11.409 22.353 -3.805 1.00 33.28 174 ALA A N 1
ATOM 1280 C CA . ALA A 1 174 ? 10.606 23.484 -3.324 1.00 33.28 174 ALA A CA 1
ATOM 1281 C C . ALA A 1 174 ? 9.884 24.189 -4.500 1.00 33.28 174 ALA A C 1
ATOM 1283 O O . ALA A 1 174 ? 10.515 24.813 -5.351 1.00 33.28 174 ALA A O 1
ATOM 1284 N N . LEU A 1 175 ? 8.559 24.025 -4.572 1.00 36.28 175 LEU A N 1
ATOM 1285 C CA . LEU A 1 175 ? 7.694 24.427 -5.690 1.00 36.28 175 LEU A CA 1
ATOM 1286 C C . LEU A 1 175 ? 7.322 25.923 -5.709 1.00 36.28 175 LEU A C 1
ATOM 1288 O O . LEU A 1 175 ? 7.358 26.615 -4.695 1.00 36.28 175 LEU A O 1
ATOM 1292 N N . ALA A 1 176 ? 6.921 26.358 -6.908 1.00 30.86 176 ALA A N 1
ATOM 1293 C CA . ALA A 1 176 ? 6.500 27.697 -7.315 1.00 30.86 176 ALA A CA 1
ATOM 1294 C C . ALA A 1 176 ? 5.308 28.299 -6.532 1.00 30.86 176 ALA A C 1
ATOM 1296 O O . ALA A 1 176 ? 4.475 27.592 -5.968 1.00 30.86 176 ALA A O 1
ATOM 1297 N N . GLU A 1 177 ? 5.253 29.634 -6.562 1.00 30.48 177 GLU A N 1
ATOM 1298 C CA . GLU A 1 177 ? 4.425 30.552 -5.765 1.00 30.48 177 GLU A CA 1
ATOM 1299 C C . GLU A 1 177 ? 2.897 30.363 -5.898 1.00 30.48 177 GLU A C 1
ATOM 1301 O O . GLU A 1 177 ? 2.368 30.097 -6.979 1.00 30.48 177 GLU A O 1
ATOM 1306 N N . THR A 1 178 ? 2.173 30.562 -4.786 1.00 32.16 178 THR A N 1
ATOM 1307 C CA . THR A 1 178 ? 0.706 30.467 -4.676 1.00 32.16 178 THR A CA 1
ATOM 1308 C C . THR A 1 178 ? 0.028 31.830 -4.483 1.00 32.16 178 THR A C 1
ATOM 1310 O O . THR A 1 178 ? 0.601 32.774 -3.942 1.00 32.16 178 THR A O 1
ATOM 1313 N N . VAL A 1 179 ? -1.238 31.915 -4.912 1.00 26.72 179 VAL A N 1
ATOM 1314 C CA . VAL A 1 179 ? -2.154 33.059 -4.730 1.00 26.72 179 VAL A CA 1
ATOM 1315 C C . VAL A 1 179 ? -3.033 32.813 -3.486 1.00 26.72 179 VAL A C 1
ATOM 1317 O O . VAL A 1 179 ? -3.501 31.685 -3.317 1.00 26.72 179 VAL A O 1
ATOM 1320 N N . PRO A 1 180 ? -3.292 33.810 -2.615 1.00 28.08 180 PRO A N 1
ATOM 1321 C CA . PRO A 1 180 ? -3.986 33.592 -1.342 1.00 28.08 180 PRO A CA 1
ATOM 1322 C C . PRO A 1 180 ? -5.519 33.538 -1.473 1.00 28.08 180 PRO A C 1
ATOM 1324 O O . PRO A 1 180 ? -6.117 34.290 -2.243 1.00 28.08 180 PRO A O 1
ATOM 1327 N N . VAL A 1 181 ? -6.157 32.697 -0.649 1.00 29.55 181 VAL A N 1
ATOM 1328 C CA . VAL A 1 181 ? -7.606 32.707 -0.371 1.00 29.55 181 VAL A CA 1
ATOM 1329 C C . VAL A 1 181 ? -7.810 32.662 1.147 1.00 29.55 181 VAL A C 1
ATOM 1331 O O . VAL A 1 181 ? -7.214 31.827 1.826 1.00 29.55 181 VAL A O 1
ATOM 1334 N N . GLU A 1 182 ? -8.627 33.572 1.680 1.00 29.03 182 GLU A N 1
ATOM 1335 C CA . GLU A 1 182 ? -8.925 33.700 3.115 1.00 29.03 182 GLU A CA 1
ATOM 1336 C C . GLU A 1 182 ? -9.947 32.656 3.601 1.00 29.03 182 GLU A C 1
ATOM 1338 O O . GLU A 1 182 ? -10.913 32.337 2.904 1.00 29.03 182 GLU A O 1
ATOM 1343 N N . VAL A 1 183 ? -9.752 32.148 4.825 1.00 32.56 183 VAL A N 1
ATOM 1344 C CA . VAL A 1 183 ? -10.578 31.108 5.462 1.00 32.56 183 VAL A CA 1
ATOM 1345 C C . VAL A 1 183 ? -11.169 31.650 6.768 1.00 32.56 183 VAL A C 1
ATOM 1347 O O . VAL A 1 183 ? -10.438 32.175 7.604 1.00 32.56 183 VAL A O 1
ATOM 1350 N N . GLY A 1 184 ? -12.487 31.515 6.951 1.00 30.05 184 GLY A N 1
ATOM 1351 C CA . GLY A 1 184 ? -13.192 31.829 8.200 1.00 30.05 184 GLY A CA 1
ATOM 1352 C C . GLY A 1 184 ? -13.349 30.602 9.108 1.00 30.05 184 GLY A C 1
ATOM 1353 O O . GLY A 1 184 ? -13.641 29.507 8.630 1.00 30.05 184 GLY A O 1
ATOM 1354 N N . GLU A 1 185 ? -13.158 30.792 10.416 1.00 41.09 185 GLU A N 1
ATOM 1355 C CA . GLU A 1 185 ? -13.160 29.746 11.451 1.00 41.09 185 GLU A CA 1
ATOM 1356 C C . GLU A 1 185 ? -14.566 29.196 11.776 1.00 41.09 185 GLU A C 1
ATOM 1358 O O . GLU A 1 185 ? -15.533 29.949 11.902 1.00 41.09 185 GLU A O 1
ATOM 1363 N N . GLY A 1 186 ? -14.677 27.875 11.988 1.00 33.81 186 GLY A N 1
ATOM 1364 C CA . GLY A 1 186 ? -15.912 27.204 12.415 1.00 33.81 186 GLY A CA 1
ATOM 1365 C C . GLY A 1 186 ? -15.666 25.975 13.305 1.00 33.81 186 GLY A C 1
ATOM 1366 O O . GLY A 1 186 ? -14.900 25.085 12.955 1.00 33.81 186 GLY A O 1
ATOM 1367 N N . GLN A 1 187 ? -16.334 25.951 14.464 1.00 31.45 187 GLN A N 1
ATOM 1368 C CA . GLN A 1 187 ? -16.249 24.984 15.580 1.00 31.45 187 GLN A CA 1
ATOM 1369 C C . GLN A 1 187 ? -16.754 23.551 15.253 1.00 31.45 187 GLN A C 1
ATOM 1371 O O . GLN A 1 187 ? -17.537 23.379 14.316 1.00 31.45 187 GLN A O 1
ATOM 1376 N N . PRO A 1 188 ? -16.386 22.508 16.038 1.00 38.69 188 PRO A N 1
ATOM 1377 C CA . PRO A 1 188 ? -16.563 21.108 15.658 1.00 38.69 188 PRO A CA 1
ATOM 1378 C C . PRO A 1 188 ? -17.981 20.590 15.953 1.00 38.69 188 PRO A C 1
ATOM 1380 O O . PRO A 1 188 ? -18.535 20.819 17.030 1.00 38.69 188 PRO A O 1
ATOM 1383 N N . ARG A 1 189 ? -18.563 19.852 14.998 1.00 42.66 189 ARG A N 1
ATOM 1384 C CA . ARG A 1 189 ? -19.883 19.202 15.104 1.00 42.66 189 ARG A CA 1
ATOM 1385 C C . ARG A 1 189 ? -19.761 17.674 15.143 1.00 42.66 189 ARG A C 1
ATOM 1387 O O . ARG A 1 189 ? -18.913 17.088 14.479 1.00 42.66 189 ARG A O 1
ATOM 1394 N N . THR A 1 190 ? -20.631 17.052 15.938 1.00 41.53 190 THR A N 1
ATOM 1395 C CA . THR A 1 190 ? -20.833 15.598 16.080 1.00 41.53 190 THR A CA 1
ATOM 1396 C C . THR A 1 190 ? -21.046 14.900 14.730 1.00 41.53 190 THR A C 1
ATOM 1398 O O . THR A 1 190 ? -21.661 15.488 13.846 1.00 41.53 190 THR A O 1
ATOM 1401 N N . ALA A 1 191 ? -20.572 13.654 14.594 1.00 43.91 191 ALA A N 1
ATOM 1402 C CA . ALA A 1 191 ? -20.513 12.883 13.344 1.00 43.91 191 ALA A CA 1
ATOM 1403 C C . ALA A 1 191 ? -21.843 12.860 12.551 1.00 43.91 191 ALA A C 1
ATOM 1405 O O . ALA A 1 191 ? -22.787 12.160 12.909 1.00 43.91 191 ALA A O 1
ATOM 1406 N N . ASP A 1 192 ? -21.879 13.636 11.465 1.00 38.03 192 ASP A N 1
ATOM 1407 C CA . ASP A 1 192 ? -23.019 13.872 10.565 1.00 38.03 192 ASP A CA 1
ATOM 1408 C C . ASP A 1 192 ? -22.953 12.921 9.339 1.00 38.03 192 ASP A C 1
ATOM 1410 O O . ASP A 1 192 ? -21.844 12.723 8.826 1.00 38.03 192 ASP A O 1
ATOM 1414 N N . PRO A 1 193 ? -24.060 12.345 8.818 1.00 39.53 193 PRO A N 1
ATOM 1415 C CA . PRO A 1 193 ? -24.112 11.598 7.547 1.00 39.53 193 PRO A CA 1
ATOM 1416 C C . PRO A 1 193 ? -23.416 12.278 6.353 1.00 39.53 193 PRO A C 1
ATOM 1418 O O . PRO A 1 193 ? -22.887 11.584 5.482 1.00 39.53 193 PRO A O 1
ATOM 1421 N N . MET A 1 194 ? -23.309 13.611 6.346 1.00 44.91 194 MET A N 1
ATOM 1422 C CA . MET A 1 194 ? -22.521 14.374 5.363 1.00 44.91 194 MET A CA 1
ATOM 1423 C C . MET A 1 194 ? -21.013 14.024 5.390 1.00 44.91 194 MET A C 1
ATOM 1425 O O . MET A 1 194 ? -20.317 14.103 4.382 1.00 44.91 194 MET A O 1
ATOM 1429 N N . THR A 1 195 ? -20.502 13.549 6.529 1.00 53.28 195 THR A N 1
ATOM 1430 C CA . THR A 1 195 ? -19.099 13.144 6.746 1.00 53.28 195 THR A CA 1
ATOM 1431 C C . THR A 1 195 ? -18.769 11.807 6.079 1.00 53.28 195 THR A C 1
ATOM 1433 O O . THR A 1 195 ? -17.647 11.593 5.615 1.00 53.28 195 THR A O 1
ATOM 1436 N N . ALA A 1 196 ? -19.739 10.887 6.012 1.00 56.12 196 ALA A N 1
ATOM 1437 C CA . ALA A 1 196 ? -19.547 9.581 5.387 1.00 56.12 196 ALA A CA 1
ATOM 1438 C C . ALA A 1 196 ? -19.286 9.720 3.878 1.00 56.12 196 ALA A C 1
ATOM 1440 O O . ALA A 1 196 ? -18.406 9.035 3.345 1.00 56.12 196 ALA A O 1
ATOM 1441 N N . ASP A 1 197 ? -19.997 10.637 3.225 1.00 73.56 197 ASP A N 1
ATOM 1442 C CA . ASP A 1 197 ? -19.817 10.973 1.814 1.00 73.56 197 ASP A CA 1
ATOM 1443 C C . ASP A 1 197 ? -18.445 11.623 1.557 1.00 73.56 197 ASP A C 1
ATOM 1445 O O . ASP A 1 197 ? -17.721 11.223 0.645 1.00 73.56 197 ASP A O 1
ATOM 1449 N N . LEU A 1 198 ? -17.997 12.513 2.453 1.00 85.12 198 LEU A N 1
ATOM 1450 C CA . LEU A 1 198 ? -16.682 13.160 2.356 1.00 85.12 198 LEU A CA 1
ATOM 1451 C C . LEU A 1 198 ? -15.509 12.175 2.457 1.00 85.12 198 LEU A C 1
ATOM 1453 O O . LEU A 1 198 ? -14.568 12.265 1.668 1.00 85.12 198 LEU A O 1
ATOM 1457 N N . VAL A 1 199 ? -15.560 11.205 3.379 1.00 90.38 199 VAL A N 1
ATOM 1458 C CA . VAL A 1 199 ? -14.507 10.176 3.494 1.00 90.38 199 VAL A CA 1
ATOM 1459 C C . VAL A 1 199 ? -14.460 9.304 2.240 1.00 90.38 199 VAL A C 1
ATOM 1461 O O . VAL A 1 199 ? -13.379 9.006 1.731 1.00 90.38 199 VAL A O 1
ATOM 1464 N N . THR A 1 200 ? -15.620 8.905 1.712 1.00 92.50 200 THR A N 1
ATOM 1465 C CA . THR A 1 200 ? -15.694 8.124 0.469 1.00 92.50 200 THR A CA 1
ATOM 1466 C C . THR A 1 200 ? -15.163 8.929 -0.719 1.00 92.50 200 THR A C 1
ATOM 1468 O O . THR A 1 200 ? -14.373 8.408 -1.505 1.00 92.50 200 THR A O 1
ATOM 1471 N N . ALA A 1 201 ? -15.512 10.213 -0.819 1.00 92.94 201 ALA A N 1
ATOM 1472 C CA . ALA A 1 201 ? -15.004 11.108 -1.853 1.00 92.94 201 ALA A CA 1
ATOM 1473 C C . ALA A 1 201 ? -13.480 11.309 -1.760 1.00 92.94 201 ALA A C 1
ATOM 1475 O O . ALA A 1 201 ? -12.799 11.280 -2.788 1.00 92.94 201 ALA A O 1
ATOM 1476 N N . ALA A 1 202 ? -12.933 11.466 -0.549 1.00 95.88 202 ALA A N 1
ATOM 1477 C CA . ALA A 1 202 ? -11.496 11.594 -0.307 1.00 95.88 202 ALA A CA 1
ATOM 1478 C C . ALA A 1 202 ? -10.729 10.333 -0.734 1.00 95.88 202 ALA A C 1
ATOM 1480 O O . ALA A 1 202 ? -9.780 10.424 -1.512 1.00 95.88 202 ALA A O 1
ATOM 1481 N N . LEU A 1 203 ? -11.193 9.151 -0.316 1.00 96.88 203 LEU A N 1
ATOM 1482 C CA . LEU A 1 203 ? -10.616 7.873 -0.747 1.00 96.88 203 LEU A CA 1
ATOM 1483 C C . LEU A 1 203 ? -10.754 7.670 -2.265 1.00 96.88 203 LEU A C 1
ATOM 1485 O O . LEU A 1 203 ? -9.843 7.152 -2.905 1.00 96.88 203 LEU A O 1
ATOM 1489 N N . GLY A 1 204 ? -11.849 8.147 -2.865 1.00 97.25 204 GLY A N 1
ATOM 1490 C CA . GLY A 1 204 ? -12.036 8.160 -4.314 1.00 97.25 204 GLY A CA 1
ATOM 1491 C C . GLY A 1 204 ? -11.025 9.046 -5.050 1.00 97.25 204 GLY A C 1
ATOM 1492 O O . GLY A 1 204 ? -10.536 8.664 -6.113 1.00 97.25 204 GLY A O 1
ATOM 1493 N N . ARG A 1 205 ? -10.681 10.217 -4.495 1.00 97.94 205 ARG A N 1
ATOM 1494 C CA . ARG A 1 205 ? -9.602 11.071 -5.026 1.00 97.94 205 ARG A CA 1
ATOM 1495 C C . ARG A 1 205 ? -8.243 10.385 -4.903 1.00 97.94 205 ARG A C 1
ATOM 1497 O O . ARG A 1 205 ? -7.518 10.340 -5.891 1.00 97.94 205 ARG A O 1
ATOM 1504 N N . ALA A 1 206 ? -7.949 9.793 -3.748 1.00 98.62 206 ALA A N 1
ATOM 1505 C CA . ALA A 1 206 ? -6.702 9.075 -3.504 1.00 98.62 206 ALA A CA 1
ATOM 1506 C C . ALA A 1 206 ? -6.500 7.901 -4.473 1.00 98.62 206 ALA A C 1
ATOM 1508 O O . ALA A 1 206 ? -5.445 7.788 -5.088 1.00 98.62 206 ALA A O 1
ATOM 1509 N N . ALA A 1 207 ? -7.531 7.079 -4.696 1.00 98.62 207 ALA A N 1
ATOM 1510 C CA . ALA A 1 207 ? -7.463 5.966 -5.643 1.00 98.62 207 ALA A CA 1
ATOM 1511 C C . ALA A 1 207 ? -7.234 6.427 -7.091 1.00 98.62 207 ALA A C 1
ATOM 1513 O O . ALA A 1 207 ? -6.440 5.826 -7.815 1.00 98.62 207 ALA A O 1
ATOM 1514 N N . ARG A 1 208 ? -7.872 7.528 -7.514 1.00 98.62 208 ARG A N 1
ATOM 1515 C CA . ARG A 1 208 ? -7.613 8.122 -8.837 1.00 98.62 208 ARG A CA 1
ATOM 1516 C C . ARG A 1 208 ? -6.192 8.666 -8.956 1.00 98.62 208 ARG A C 1
ATOM 1518 O O . ARG A 1 208 ? -5.571 8.476 -9.996 1.00 98.62 208 ARG A O 1
ATOM 1525 N N . ALA A 1 209 ? -5.678 9.310 -7.911 1.00 98.69 209 ALA A N 1
ATOM 1526 C CA . ALA A 1 209 ? -4.309 9.810 -7.888 1.00 98.69 209 ALA A CA 1
ATOM 1527 C C . ALA A 1 209 ? -3.287 8.659 -7.928 1.00 98.69 209 ALA A C 1
ATOM 1529 O O . ALA A 1 209 ? -2.351 8.719 -8.721 1.00 98.69 209 ALA A O 1
ATOM 1530 N N . ALA A 1 210 ? -3.523 7.570 -7.186 1.00 98.75 210 ALA A N 1
ATOM 1531 C CA . ALA A 1 210 ? -2.714 6.352 -7.263 1.00 98.75 210 ALA A CA 1
ATOM 1532 C C . ALA A 1 210 ? -2.702 5.761 -8.680 1.00 98.75 210 ALA A C 1
ATOM 1534 O O . ALA A 1 210 ? -1.652 5.392 -9.202 1.00 98.75 210 ALA A O 1
ATOM 1535 N N . ALA A 1 211 ? -3.871 5.704 -9.328 1.00 98.62 211 ALA A N 1
ATOM 1536 C CA . ALA A 1 211 ? -3.998 5.208 -10.694 1.00 98.62 211 ALA A CA 1
ATOM 1537 C C . ALA A 1 211 ? -3.280 6.095 -11.715 1.00 98.62 211 ALA A C 1
ATOM 1539 O O . ALA A 1 211 ? -2.596 5.576 -12.596 1.00 98.62 211 ALA A O 1
ATOM 1540 N N . ALA A 1 212 ? -3.398 7.417 -11.585 1.00 98.50 212 ALA A N 1
ATOM 1541 C CA . ALA A 1 212 ? -2.693 8.364 -12.442 1.00 98.50 212 ALA A CA 1
ATOM 1542 C C . ALA A 1 212 ? -1.170 8.253 -12.269 1.00 98.50 212 ALA A C 1
ATOM 1544 O O . ALA A 1 212 ? -0.445 8.186 -13.260 1.00 98.50 212 ALA A O 1
ATOM 1545 N N . GLY A 1 213 ? -0.701 8.167 -11.023 1.00 98.50 213 GLY A N 1
ATOM 1546 C CA . GLY A 1 213 ? 0.706 7.986 -10.691 1.00 98.50 213 GLY A CA 1
ATOM 1547 C C . GLY A 1 213 ? 1.287 6.679 -11.233 1.00 98.50 213 GLY A C 1
ATOM 1548 O O . GLY A 1 213 ? 2.295 6.690 -11.940 1.00 98.50 213 GLY A O 1
ATOM 1549 N N . SER A 1 214 ? 0.580 5.560 -11.037 1.00 98.19 214 SER A N 1
ATOM 1550 C CA . SER A 1 214 ? 0.955 4.276 -11.639 1.00 98.19 214 SER A CA 1
ATOM 1551 C C . SER A 1 214 ? 1.001 4.343 -13.167 1.00 98.19 214 SER A C 1
ATOM 1553 O O . SER A 1 214 ? 1.980 3.926 -13.787 1.00 98.19 214 SER A O 1
ATOM 1555 N N . ALA A 1 215 ? -0.005 4.950 -13.801 1.00 98.06 215 ALA A N 1
ATOM 1556 C CA . ALA A 1 215 ? -0.039 5.100 -15.252 1.00 98.06 215 ALA A CA 1
ATOM 1557 C C . ALA A 1 215 ? 1.131 5.941 -15.795 1.00 98.06 215 ALA A C 1
ATOM 1559 O O . ALA A 1 215 ? 1.658 5.628 -16.870 1.00 98.06 215 ALA A O 1
ATOM 1560 N N . ALA A 1 216 ? 1.555 6.972 -15.056 1.00 97.75 216 ALA A N 1
ATOM 1561 C CA . ALA A 1 216 ? 2.669 7.843 -15.421 1.00 97.75 216 ALA A CA 1
ATOM 1562 C C . ALA A 1 216 ? 4.011 7.096 -15.473 1.00 97.75 216 ALA A C 1
ATOM 1564 O O . ALA A 1 216 ? 4.865 7.435 -16.296 1.00 97.75 216 ALA A O 1
ATOM 1565 N N . THR A 1 217 ? 4.166 6.015 -14.698 1.00 96.31 217 THR A N 1
ATOM 1566 C CA . THR A 1 217 ? 5.383 5.184 -14.718 1.00 96.31 217 THR A CA 1
ATOM 1567 C C . THR A 1 217 ? 5.709 4.611 -16.090 1.00 96.31 217 THR A C 1
ATOM 1569 O O . THR A 1 217 ? 6.867 4.291 -16.358 1.00 96.31 217 THR A O 1
ATOM 1572 N N . ARG A 1 218 ? 4.726 4.524 -16.997 1.00 95.06 218 ARG A N 1
ATOM 1573 C CA . ARG A 1 218 ? 4.938 4.094 -18.383 1.00 95.06 218 ARG A CA 1
ATOM 1574 C C . ARG A 1 218 ? 5.998 4.919 -19.108 1.00 95.06 218 ARG A C 1
ATOM 1576 O O . ARG A 1 218 ? 6.685 4.379 -19.965 1.00 95.06 218 ARG A O 1
ATOM 1583 N N . GLN A 1 219 ? 6.120 6.203 -18.788 1.00 94.75 219 GLN A N 1
ATOM 1584 C CA . GLN A 1 219 ? 7.065 7.109 -19.450 1.00 94.75 219 GLN A CA 1
ATOM 1585 C C . GLN A 1 219 ? 8.332 7.361 -18.627 1.00 94.75 219 GLN A C 1
ATOM 1587 O O . GLN A 1 219 ? 9.177 8.156 -19.027 1.00 94.75 219 GLN A O 1
ATOM 1592 N N . MET A 1 220 ? 8.472 6.700 -17.478 1.00 94.06 220 MET A N 1
ATOM 1593 C CA . MET A 1 220 ? 9.626 6.861 -16.602 1.00 94.06 220 MET A CA 1
ATOM 1594 C C . MET A 1 220 ? 10.733 5.874 -16.973 1.00 94.06 220 MET A C 1
ATOM 1596 O O . MET A 1 220 ? 10.479 4.783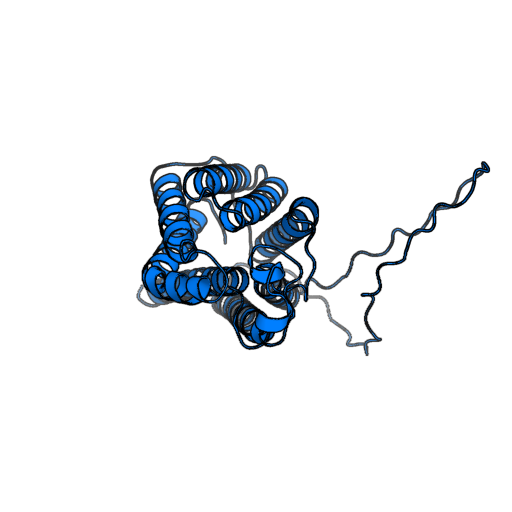 -17.487 1.00 94.06 220 MET A O 1
ATOM 1600 N N . ARG A 1 221 ? 11.970 6.254 -16.663 1.00 91.06 221 ARG A N 1
ATOM 1601 C CA . ARG A 1 221 ? 13.134 5.372 -16.728 1.00 91.06 221 ARG A CA 1
ATOM 1602 C C . ARG A 1 221 ? 13.342 4.747 -15.351 1.00 91.06 221 ARG A C 1
ATOM 1604 O O . ARG A 1 221 ? 13.431 5.474 -14.369 1.00 91.06 221 ARG A O 1
ATOM 1611 N N . ALA A 1 222 ? 13.442 3.423 -15.283 1.00 89.25 222 ALA A N 1
ATOM 1612 C CA . ALA A 1 222 ? 13.726 2.732 -14.028 1.00 89.25 222 ALA A CA 1
ATOM 1613 C C . ALA A 1 222 ? 15.113 3.091 -13.481 1.00 89.25 222 ALA A C 1
ATOM 1615 O O . ALA A 1 222 ? 16.112 2.950 -14.192 1.00 89.25 222 ALA A O 1
ATOM 1616 N N . VAL A 1 223 ? 15.155 3.507 -12.213 1.00 88.94 223 VAL A N 1
ATOM 1617 C CA . VAL A 1 223 ? 16.396 3.720 -11.443 1.00 88.94 223 VAL A CA 1
ATOM 1618 C C . VAL A 1 223 ? 16.662 2.542 -10.502 1.00 88.94 223 VAL A C 1
ATOM 1620 O O . VAL A 1 223 ? 17.813 2.172 -10.283 1.00 88.94 223 VAL A O 1
ATOM 1623 N N . HIS A 1 224 ? 15.596 1.894 -10.021 1.00 85.19 224 HIS A N 1
ATOM 1624 C CA . HIS A 1 224 ? 15.658 0.833 -9.014 1.00 85.19 224 HIS A CA 1
ATOM 1625 C C . HIS A 1 224 ? 15.188 -0.531 -9.520 1.00 85.19 224 HIS A C 1
ATOM 1627 O O . HIS A 1 224 ? 14.516 -0.665 -10.546 1.00 85.19 224 HIS A O 1
ATOM 1633 N N . GLY A 1 225 ? 15.520 -1.561 -8.738 1.00 81.50 225 GLY A N 1
ATOM 1634 C CA . GLY A 1 225 ? 15.036 -2.924 -8.933 1.00 81.50 225 GLY A CA 1
ATOM 1635 C C . GLY A 1 225 ? 15.523 -3.580 -10.226 1.00 81.50 225 GLY A C 1
ATOM 1636 O O . GLY A 1 225 ? 16.459 -3.126 -10.883 1.00 81.50 225 GLY A O 1
ATOM 1637 N N . ARG A 1 226 ? 14.872 -4.682 -10.607 1.00 80.06 226 ARG A N 1
ATOM 1638 C CA . ARG A 1 226 ? 15.248 -5.457 -11.803 1.00 80.06 226 ARG A CA 1
ATOM 1639 C C . ARG A 1 226 ? 15.035 -4.676 -13.099 1.00 80.06 226 ARG A C 1
ATOM 1641 O O . ARG A 1 226 ? 15.819 -4.815 -14.036 1.00 80.06 226 ARG A O 1
ATOM 1648 N N . ALA A 1 227 ? 14.033 -3.796 -13.121 1.00 78.38 227 ALA A N 1
ATOM 1649 C CA . ALA A 1 227 ? 13.751 -2.928 -14.257 1.00 78.38 227 ALA A CA 1
ATOM 1650 C C . ALA A 1 227 ? 14.929 -1.989 -14.592 1.00 78.38 227 ALA A C 1
ATOM 1652 O O . ALA A 1 227 ? 15.153 -1.693 -15.768 1.00 78.38 227 ALA A O 1
ATOM 1653 N N . ALA A 1 228 ? 15.735 -1.585 -13.600 1.00 82.19 228 ALA A N 1
ATOM 1654 C CA . ALA A 1 228 ? 16.914 -0.744 -13.815 1.00 82.19 228 ALA A CA 1
ATOM 1655 C C . ALA A 1 228 ? 17.998 -1.422 -14.674 1.00 82.19 228 ALA A C 1
ATOM 1657 O O . ALA A 1 228 ? 18.692 -0.743 -15.431 1.00 82.19 228 ALA A O 1
ATOM 1658 N N . TYR A 1 229 ? 18.099 -2.760 -14.660 1.00 80.50 229 TYR A N 1
ATOM 1659 C CA . TYR A 1 229 ? 19.035 -3.501 -15.526 1.00 80.50 229 TYR A CA 1
ATOM 1660 C C . TYR A 1 229 ? 18.736 -3.316 -17.018 1.00 80.50 229 TYR A C 1
ATOM 1662 O O . TYR A 1 229 ? 19.586 -3.569 -17.870 1.00 80.50 229 TYR A O 1
ATOM 1670 N N . SER A 1 230 ? 17.518 -2.881 -17.340 1.00 77.81 230 SER A N 1
ATOM 1671 C CA . SER A 1 230 ? 17.049 -2.609 -18.694 1.00 77.81 230 SER A CA 1
ATOM 1672 C C . SER A 1 230 ? 16.415 -1.219 -18.789 1.00 77.81 230 SER A C 1
ATOM 1674 O O . SER A 1 230 ? 15.390 -1.063 -19.448 1.00 77.81 230 SER A O 1
ATOM 1676 N N . ALA A 1 231 ? 17.011 -0.213 -18.140 1.00 77.75 231 ALA A N 1
ATOM 1677 C CA . ALA A 1 231 ? 16.424 1.117 -17.965 1.00 77.75 231 ALA A CA 1
ATOM 1678 C C . ALA A 1 231 ? 15.862 1.745 -19.260 1.00 77.75 231 ALA A C 1
ATOM 1680 O O . ALA A 1 231 ? 14.740 2.245 -19.252 1.00 77.75 231 ALA A O 1
ATOM 1681 N N . ASP A 1 232 ? 16.563 1.657 -20.396 1.00 79.19 232 ASP A N 1
ATOM 1682 C CA . ASP A 1 232 ? 16.059 2.205 -21.670 1.00 79.19 232 ASP A CA 1
ATOM 1683 C C . ASP A 1 232 ? 14.858 1.420 -22.231 1.00 79.19 232 ASP A C 1
ATOM 1685 O O . ASP A 1 232 ? 13.977 2.000 -22.859 1.00 79.19 232 ASP A O 1
ATOM 1689 N N . ARG A 1 233 ? 14.776 0.109 -21.961 1.00 78.06 233 ARG A N 1
ATOM 1690 C CA . ARG A 1 233 ? 13.625 -0.738 -22.330 1.00 78.06 233 ARG A CA 1
ATOM 1691 C C . ARG A 1 233 ? 12.458 -0.628 -21.348 1.00 78.06 233 ARG A C 1
ATOM 1693 O O . ARG A 1 233 ? 11.387 -1.149 -21.633 1.00 78.06 233 ARG A O 1
ATOM 1700 N N . SER A 1 234 ? 12.662 0.008 -20.193 1.00 80.81 234 SER A N 1
ATOM 1701 C CA . SER A 1 234 ? 11.608 0.191 -19.187 1.00 80.81 234 SER A CA 1
ATOM 1702 C C . SER A 1 234 ? 10.577 1.252 -19.599 1.00 80.81 234 SER A C 1
ATOM 1704 O O . SER A 1 234 ? 9.433 1.210 -19.139 1.00 80.81 234 SER A O 1
ATOM 1706 N N . VAL A 1 235 ? 10.954 2.156 -20.512 1.00 87.75 235 VAL A N 1
ATOM 1707 C CA . VAL A 1 235 ? 10.046 3.134 -21.119 1.00 87.75 235 VAL A CA 1
ATOM 1708 C C . VAL A 1 235 ? 9.059 2.409 -22.036 1.00 87.75 235 VAL A C 1
ATOM 1710 O O . VAL A 1 235 ? 9.439 1.603 -22.881 1.00 87.75 235 VAL A O 1
ATOM 1713 N N . GLY A 1 236 ? 7.773 2.706 -21.873 1.00 88.94 236 GLY A N 1
ATOM 1714 C CA . GLY A 1 236 ? 6.662 2.076 -22.587 1.00 88.94 236 GLY A CA 1
ATOM 1715 C C . GLY A 1 236 ? 5.924 0.995 -21.787 1.00 88.94 236 GLY A C 1
ATOM 1716 O O . GLY A 1 236 ? 4.795 0.655 -22.146 1.00 88.94 236 GLY A O 1
ATOM 1717 N N . ALA A 1 237 ? 6.483 0.520 -20.668 1.00 90.31 237 ALA A N 1
ATOM 1718 C CA . ALA A 1 237 ? 5.867 -0.477 -19.786 1.00 90.31 237 ALA A CA 1
ATOM 1719 C C . ALA A 1 237 ? 5.476 0.130 -18.430 1.00 90.31 237 ALA A C 1
ATOM 1721 O O . A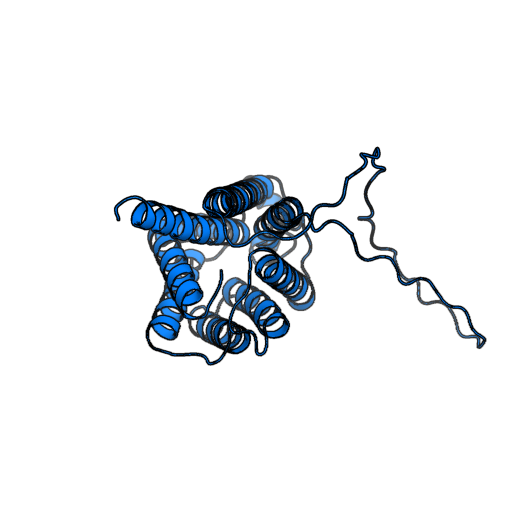LA A 1 237 ? 6.162 1.016 -17.931 1.00 90.31 237 ALA A O 1
ATOM 1722 N N . LEU A 1 238 ? 4.392 -0.340 -17.808 1.00 94.38 238 LEU A N 1
ATOM 1723 C CA . LEU A 1 238 ? 4.036 0.063 -16.437 1.00 94.38 238 LEU A CA 1
ATOM 1724 C C . LEU A 1 238 ? 5.039 -0.508 -15.426 1.00 94.38 238 LEU A C 1
ATOM 1726 O O . LEU A 1 238 ? 5.654 -1.538 -15.683 1.00 94.38 238 LEU A O 1
ATOM 1730 N N . ASP A 1 239 ? 5.218 0.174 -14.296 1.00 95.31 239 ASP A N 1
ATOM 1731 C CA . ASP A 1 239 ? 5.928 -0.399 -13.151 1.00 95.31 239 ASP A CA 1
ATOM 1732 C C . ASP A 1 239 ? 5.022 -1.348 -12.354 1.00 95.31 239 ASP A C 1
ATOM 1734 O O . ASP A 1 239 ? 3.881 -1.010 -12.036 1.00 95.31 239 ASP A O 1
ATOM 1738 N N . GLY A 1 240 ? 5.544 -2.524 -12.005 1.00 95.56 240 GLY A N 1
ATOM 1739 C CA . GLY A 1 240 ? 4.811 -3.511 -11.214 1.00 95.56 240 GLY A CA 1
ATOM 1740 C C . GLY A 1 240 ? 4.545 -3.044 -9.782 1.00 95.56 240 GLY A C 1
ATOM 1741 O O . GLY A 1 240 ? 3.443 -3.226 -9.268 1.00 95.56 240 GLY A O 1
ATOM 1742 N N . GLY A 1 241 ? 5.521 -2.385 -9.149 1.00 96.31 241 GLY A N 1
ATOM 1743 C CA . GLY A 1 241 ? 5.364 -1.838 -7.801 1.00 96.31 241 GLY A CA 1
ATOM 1744 C C . GLY A 1 241 ? 4.302 -0.742 -7.741 1.00 96.31 241 GLY A C 1
ATOM 1745 O O . GLY A 1 241 ? 3.459 -0.745 -6.845 1.00 96.31 241 GLY A O 1
ATOM 1746 N N . ALA A 1 242 ? 4.295 0.170 -8.710 1.00 97.75 242 ALA A N 1
ATOM 1747 C CA . ALA A 1 242 ? 3.293 1.222 -8.811 1.00 97.75 242 ALA A CA 1
ATOM 1748 C C . ALA A 1 242 ? 1.888 0.657 -9.066 1.00 97.75 242 ALA A C 1
ATOM 1750 O O . ALA A 1 242 ? 0.926 1.122 -8.452 1.00 97.75 242 ALA A O 1
ATOM 1751 N N . GLU A 1 243 ? 1.763 -0.398 -9.879 1.00 98.44 243 GLU A N 1
ATOM 1752 C CA . GLU A 1 243 ? 0.481 -1.083 -10.077 1.00 98.44 243 GLU A CA 1
ATOM 1753 C C . GLU A 1 243 ? -0.035 -1.729 -8.789 1.00 98.44 243 GLU A C 1
ATOM 1755 O O . GLU A 1 243 ? -1.216 -1.597 -8.468 1.00 98.44 243 GLU A O 1
ATOM 1760 N N . VAL A 1 244 ? 0.840 -2.334 -7.984 1.00 98.69 244 VAL A N 1
ATOM 1761 C CA . VAL A 1 244 ? 0.475 -2.809 -6.639 1.00 98.69 244 VAL A CA 1
ATOM 1762 C C . VAL A 1 244 ? 0.010 -1.645 -5.756 1.00 98.69 244 VAL A C 1
ATOM 1764 O O . VAL A 1 244 ? -1.018 -1.757 -5.091 1.00 98.69 244 VAL A O 1
ATOM 1767 N N . GLY A 1 245 ? 0.695 -0.498 -5.789 1.00 98.69 245 GLY A N 1
ATOM 1768 C CA . GLY A 1 245 ? 0.270 0.715 -5.080 1.00 98.69 245 GLY A CA 1
ATOM 1769 C C . GLY A 1 245 ? -1.125 1.200 -5.491 1.00 98.69 245 GLY A C 1
ATOM 1770 O O . GLY A 1 245 ? -1.949 1.522 -4.631 1.00 98.69 245 GLY A O 1
ATOM 1771 N N . ARG A 1 246 ? -1.431 1.188 -6.793 1.00 98.81 246 ARG A N 1
ATOM 1772 C CA . ARG A 1 246 ? -2.769 1.486 -7.324 1.00 98.81 246 ARG A CA 1
ATOM 1773 C C . ARG A 1 246 ? -3.817 0.503 -6.794 1.00 98.81 246 ARG A C 1
ATOM 1775 O O . ARG A 1 246 ? -4.867 0.940 -6.322 1.00 98.81 246 ARG A O 1
ATOM 1782 N N . LEU A 1 247 ? -3.530 -0.798 -6.848 1.00 98.88 247 LEU A N 1
ATOM 1783 C CA . LEU A 1 247 ? -4.433 -1.861 -6.392 1.00 98.88 247 LEU A CA 1
ATOM 1784 C C . LEU A 1 247 ? -4.701 -1.802 -4.879 1.00 98.88 247 LEU A C 1
ATOM 1786 O O . LEU A 1 247 ? -5.821 -2.068 -4.449 1.00 98.88 247 LEU A O 1
ATOM 1790 N N . ILE A 1 248 ? -3.722 -1.385 -4.068 1.00 98.88 248 ILE A N 1
ATOM 1791 C CA . ILE A 1 248 ? -3.925 -1.139 -2.630 1.00 98.88 248 ILE A CA 1
ATOM 1792 C C . ILE A 1 248 ? -5.017 -0.080 -2.419 1.00 98.88 248 ILE A C 1
ATOM 1794 O O . ILE A 1 248 ? -5.968 -0.314 -1.672 1.00 98.88 248 ILE A O 1
ATOM 1798 N N . PHE A 1 249 ? -4.928 1.070 -3.093 1.00 98.81 249 PHE A N 1
ATOM 1799 C CA . PHE A 1 249 ? -5.941 2.123 -2.956 1.00 98.81 249 PHE A CA 1
ATOM 1800 C C . PHE A 1 249 ? -7.295 1.740 -3.566 1.00 98.81 249 PHE A C 1
ATOM 1802 O O . PHE A 1 249 ? -8.335 2.144 -3.040 1.00 98.81 249 PHE A O 1
ATOM 1809 N N . GLU A 1 250 ? -7.303 0.928 -4.625 1.00 98.62 250 GLU A N 1
ATOM 1810 C CA . GLU A 1 250 ? -8.526 0.324 -5.160 1.00 98.62 250 GLU A CA 1
ATOM 1811 C C . GLU A 1 250 ? -9.213 -0.565 -4.111 1.00 98.62 250 GLU A C 1
ATOM 1813 O O . GLU A 1 250 ? -10.405 -0.397 -3.854 1.00 98.62 250 GLU A O 1
ATOM 1818 N N . GLY A 1 251 ? -8.458 -1.429 -3.425 1.00 98.69 251 GLY A N 1
ATOM 1819 C CA . GLY A 1 251 ? -8.963 -2.277 -2.342 1.00 98.69 251 GLY A CA 1
ATOM 1820 C C . GLY A 1 251 ? -9.511 -1.487 -1.151 1.00 98.69 251 GLY A C 1
ATOM 1821 O O . GLY A 1 251 ? -10.574 -1.830 -0.622 1.00 98.69 251 GLY A O 1
ATOM 1822 N N . ILE A 1 252 ? -8.847 -0.393 -0.761 1.00 98.50 252 ILE A N 1
ATOM 1823 C CA . ILE A 1 252 ? -9.329 0.512 0.298 1.00 98.50 252 ILE A CA 1
ATOM 1824 C C . ILE A 1 252 ? -10.669 1.154 -0.102 1.00 98.50 252 ILE A C 1
ATOM 1826 O O . ILE A 1 252 ? -11.609 1.201 0.699 1.00 98.50 252 ILE A O 1
ATOM 1830 N N . LEU A 1 253 ? -10.786 1.637 -1.343 1.00 97.56 253 LEU A N 1
ATOM 1831 C CA . LEU A 1 253 ? -12.018 2.250 -1.840 1.00 97.56 253 LEU A CA 1
ATOM 1832 C C . LEU A 1 253 ? -13.155 1.223 -1.982 1.00 97.56 253 LEU A C 1
ATOM 1834 O O . LEU A 1 253 ? -14.297 1.519 -1.616 1.00 97.56 253 LEU A O 1
ATOM 1838 N N . ALA A 1 254 ? -12.855 0.014 -2.461 1.00 97.25 254 ALA A N 1
ATOM 1839 C CA . ALA A 1 254 ? -13.816 -1.082 -2.572 1.00 97.25 254 ALA A CA 1
ATOM 1840 C C . ALA A 1 254 ? -14.413 -1.448 -1.202 1.00 97.25 254 ALA A C 1
ATOM 1842 O O . ALA A 1 254 ? -15.633 -1.543 -1.055 1.00 97.25 254 ALA A O 1
ATOM 1843 N N . TRP A 1 255 ? -13.579 -1.532 -0.161 1.00 96.81 255 TRP A N 1
ATOM 1844 C CA . TRP A 1 255 ? -14.053 -1.731 1.210 1.00 96.81 255 TRP A CA 1
ATOM 1845 C C . TRP A 1 255 ? -14.996 -0.605 1.656 1.00 96.81 255 TRP A C 1
ATOM 1847 O O . TRP A 1 255 ? -16.102 -0.857 2.148 1.00 96.81 255 TRP A O 1
ATOM 1857 N N . ARG A 1 256 ? -14.583 0.655 1.459 1.00 94.62 256 ARG A N 1
ATOM 1858 C CA . ARG A 1 256 ? -15.349 1.821 1.915 1.00 94.62 256 ARG A CA 1
ATOM 1859 C C . ARG A 1 256 ? -16.720 1.906 1.248 1.00 94.62 256 ARG A C 1
ATOM 1861 O O . ARG A 1 256 ? -17.714 2.214 1.916 1.00 94.62 256 ARG A O 1
ATOM 1868 N N . THR A 1 257 ? -16.770 1.663 -0.057 1.00 92.88 257 THR A N 1
ATOM 1869 C CA . THR A 1 257 ? -18.004 1.705 -0.853 1.00 92.88 257 THR A CA 1
ATOM 1870 C C . THR A 1 257 ? -18.950 0.577 -0.451 1.00 92.88 257 THR A C 1
ATOM 1872 O O . THR A 1 257 ? -20.111 0.851 -0.141 1.00 92.88 257 THR A O 1
ATOM 1875 N N . ALA A 1 258 ? -18.445 -0.653 -0.312 1.00 91.31 258 ALA A N 1
ATOM 1876 C CA . ALA A 1 258 ? -19.231 -1.791 0.162 1.00 91.31 258 ALA A CA 1
ATOM 1877 C C . ALA A 1 258 ? -19.819 -1.553 1.563 1.00 91.31 258 ALA A C 1
ATOM 1879 O O . ALA A 1 258 ? -20.960 -1.923 1.831 1.00 91.31 258 ALA A O 1
ATOM 1880 N N . ARG A 1 259 ? -19.068 -0.902 2.459 1.00 86.12 259 ARG A N 1
ATOM 1881 C CA . ARG A 1 259 ? -19.538 -0.576 3.812 1.00 86.12 259 ARG A CA 1
ATOM 1882 C C . ARG A 1 259 ? -20.594 0.535 3.825 1.00 86.12 259 ARG A C 1
ATOM 1884 O O . ARG A 1 259 ? -21.531 0.456 4.609 1.00 86.12 259 ARG A O 1
ATOM 1891 N N . SER A 1 260 ? -20.473 1.532 2.945 1.00 77.31 260 SER A N 1
ATOM 1892 C CA . SER A 1 260 ? -21.456 2.625 2.824 1.00 77.31 260 SER A CA 1
ATOM 1893 C C . SER A 1 260 ? -22.803 2.142 2.272 1.00 77.31 260 SER A C 1
ATOM 1895 O O . SER A 1 260 ? -23.846 2.653 2.670 1.00 77.31 260 SER A O 1
ATOM 1897 N N . GLY A 1 261 ? -22.790 1.124 1.403 1.00 67.50 261 GLY A N 1
ATOM 1898 C CA . GLY A 1 261 ? -24.009 0.496 0.885 1.00 67.50 261 GLY A CA 1
ATOM 1899 C C . GLY A 1 261 ? -24.807 -0.281 1.940 1.00 67.50 261 GLY A C 1
ATOM 1900 O O . GLY A 1 261 ? -26.030 -0.318 1.862 1.00 67.50 261 GLY A O 1
ATOM 1901 N N . ARG A 1 262 ? -24.142 -0.847 2.959 1.00 65.69 262 ARG A N 1
ATOM 1902 C CA . ARG A 1 262 ? -24.802 -1.590 4.053 1.00 65.69 262 ARG A CA 1
ATOM 1903 C C . ARG A 1 262 ? -25.554 -0.674 5.020 1.00 65.69 262 ARG A C 1
ATOM 1905 O O . ARG A 1 262 ? -26.612 -1.042 5.500 1.00 65.69 262 ARG A O 1
ATOM 1912 N N . THR A 1 263 ? -25.039 0.531 5.264 1.00 55.75 263 THR A N 1
ATOM 1913 C CA . THR A 1 263 ? -25.666 1.530 6.150 1.00 55.75 263 THR A CA 1
ATOM 1914 C C . THR A 1 263 ? -26.905 2.213 5.559 1.00 55.75 263 THR A C 1
ATOM 1916 O O . THR A 1 263 ? -27.573 2.948 6.270 1.00 55.75 263 THR A O 1
ATOM 1919 N N . GLY A 1 264 ? -27.206 2.015 4.269 1.00 47.75 264 GLY A N 1
ATOM 1920 C CA . GLY A 1 264 ? -28.390 2.583 3.606 1.00 47.75 264 GLY A CA 1
ATOM 1921 C C . GLY A 1 264 ? -29.599 1.641 3.526 1.00 47.75 264 GLY A C 1
ATOM 1922 O O . GLY A 1 264 ? -30.560 1.974 2.835 1.00 47.75 264 GLY A O 1
ATOM 1923 N N . GLN A 1 265 ? -29.535 0.461 4.155 1.00 38.34 265 GLN A N 1
ATOM 1924 C CA . GLN A 1 265 ? -30.594 -0.563 4.141 1.00 38.34 265 GLN A CA 1
ATOM 1925 C C . GLN A 1 265 ? -31.188 -0.878 5.530 1.00 38.34 265 GLN A C 1
ATOM 1927 O O . GLN A 1 265 ? -32.005 -1.794 5.628 1.00 38.34 265 GLN A O 1
ATOM 1932 N N . GLU A 1 266 ? -30.815 -0.131 6.571 1.00 32.88 266 GLU A N 1
ATOM 1933 C CA . GLU A 1 266 ? -31.425 -0.172 7.915 1.00 32.88 266 GLU A CA 1
ATOM 1934 C C . GLU A 1 266 ? -32.285 1.074 8.153 1.00 32.88 266 GLU A C 1
ATOM 1936 O O . GLU A 1 266 ? -33.363 0.928 8.775 1.00 32.88 266 GLU A O 1
#